Protein AF-A0A496VEX5-F1 (afdb_monomer_lite)

Radius of gyration: 21.55 Å; chains: 1; bounding box: 58×56×54 Å

pLDDT: mean 72.77, std 23.61, range [29.03, 96.75]

Structure (mmCIF, N/CA/C/O backbone):
data_AF-A0A496VEX5-F1
#
_entry.id   AF-A0A496VEX5-F1
#
loop_
_atom_site.group_PDB
_atom_site.id
_atom_site.type_symbol
_atom_site.label_atom_id
_atom_site.label_alt_id
_atom_site.label_comp_id
_atom_site.label_asym_id
_atom_site.label_entity_id
_atom_site.label_seq_id
_atom_site.pdbx_PDB_ins_code
_atom_site.Cartn_x
_atom_site.Cartn_y
_atom_site.Cartn_z
_atom_site.occupancy
_atom_site.B_iso_or_equiv
_atom_site.auth_seq_id
_atom_site.auth_comp_id
_atom_site.auth_asym_id
_atom_site.auth_atom_id
_atom_site.pdbx_PDB_model_num
ATOM 1 N N . MET A 1 1 ? 1.965 6.196 33.345 1.00 52.97 1 MET A N 1
ATOM 2 C CA . MET A 1 1 ? 0.748 6.314 32.508 1.00 52.97 1 MET A CA 1
ATOM 3 C C . MET A 1 1 ? 1.032 6.954 31.137 1.00 52.97 1 MET A C 1
ATOM 5 O O . MET A 1 1 ? 0.286 6.696 30.207 1.00 52.97 1 MET A O 1
ATOM 9 N N . GLU A 1 2 ? 2.140 7.688 30.947 1.00 57.03 2 GLU A N 1
ATOM 10 C CA . GLU A 1 2 ? 2.484 8.341 29.661 1.00 57.03 2 GLU A CA 1
ATOM 11 C C . GLU A 1 2 ? 2.866 7.388 28.511 1.00 57.03 2 GLU A C 1
ATOM 13 O O . GLU A 1 2 ? 2.556 7.661 27.356 1.00 57.03 2 GLU A O 1
ATOM 18 N N . MET A 1 3 ? 3.485 6.238 28.792 1.00 58.00 3 MET A N 1
ATOM 19 C CA . MET A 1 3 ? 4.014 5.351 27.740 1.00 58.00 3 MET A CA 1
ATOM 20 C C . MET A 1 3 ? 2.928 4.632 26.913 1.00 58.00 3 MET A C 1
ATOM 22 O O . MET A 1 3 ? 3.125 4.370 25.724 1.00 58.00 3 MET A O 1
ATOM 26 N N . GLN A 1 4 ? 1.766 4.343 27.512 1.00 63.16 4 GLN A N 1
ATOM 27 C CA . GLN A 1 4 ? 0.631 3.741 26.796 1.00 63.16 4 GLN A CA 1
ATOM 28 C C . GLN A 1 4 ? -0.031 4.749 25.846 1.00 63.16 4 GLN A C 1
ATOM 30 O O . GLN A 1 4 ? -0.294 4.410 24.695 1.00 63.16 4 GLN A O 1
ATOM 35 N N . ASN A 1 5 ? -0.179 6.004 26.280 1.00 67.38 5 ASN A N 1
ATOM 36 C CA . ASN A 1 5 ? -0.739 7.086 25.466 1.00 67.38 5 ASN A CA 1
ATOM 37 C C . ASN A 1 5 ? 0.135 7.377 24.231 1.00 67.38 5 ASN A C 1
ATOM 39 O O . ASN A 1 5 ? -0.358 7.421 23.108 1.00 67.38 5 ASN A O 1
ATOM 43 N N . VAL A 1 6 ? 1.461 7.440 24.402 1.00 68.94 6 VAL A N 1
ATOM 44 C CA . VAL A 1 6 ? 2.397 7.629 23.276 1.00 68.94 6 VAL A CA 1
ATOM 45 C C . VAL A 1 6 ? 2.318 6.476 22.264 1.00 68.94 6 VAL A C 1
ATOM 47 O O . VAL A 1 6 ? 2.458 6.691 21.061 1.00 68.94 6 VAL A O 1
ATOM 50 N N . THR A 1 7 ? 2.091 5.246 22.728 1.00 86.38 7 THR A N 1
ATOM 51 C CA . THR A 1 7 ? 1.962 4.074 21.844 1.00 86.38 7 THR A CA 1
ATOM 52 C C . THR A 1 7 ? 0.652 4.112 21.054 1.00 86.38 7 THR A C 1
ATOM 54 O O . THR A 1 7 ? 0.643 3.823 19.859 1.00 86.38 7 THR A O 1
ATOM 57 N N . GLU A 1 8 ? -0.442 4.532 21.685 1.00 86.69 8 GLU A N 1
ATOM 58 C CA . GLU A 1 8 ? -1.737 4.707 21.027 1.00 86.69 8 GLU A CA 1
ATOM 59 C C . GLU A 1 8 ? -1.713 5.839 19.993 1.00 86.69 8 GLU A C 1
ATOM 61 O O . GLU A 1 8 ? -2.100 5.629 18.844 1.00 86.69 8 GLU A O 1
ATOM 66 N N . GLN A 1 9 ? -1.149 6.998 20.344 1.00 87.44 9 GLN A N 1
ATOM 67 C CA . GLN A 1 9 ? -0.973 8.125 19.423 1.00 87.44 9 GLN A CA 1
ATOM 68 C C . GLN A 1 9 ? -0.157 7.740 18.184 1.00 87.44 9 GLN A C 1
ATOM 70 O O . GLN A 1 9 ? -0.517 8.105 17.067 1.00 87.44 9 GLN A O 1
ATOM 75 N N . LYS A 1 10 ? 0.913 6.950 18.352 1.00 89.94 10 LYS A N 1
ATOM 76 C CA . LYS A 1 10 ? 1.702 6.429 17.224 1.00 89.94 10 LYS A CA 1
ATOM 77 C C . LYS A 1 10 ? 0.881 5.521 16.310 1.00 89.94 10 LYS A C 1
ATOM 79 O O . LYS A 1 10 ? 1.028 5.600 15.094 1.00 89.94 10 LYS A O 1
ATOM 84 N N . ARG A 1 11 ? 0.012 4.676 16.872 1.00 90.44 11 ARG A N 1
ATOM 85 C CA . ARG A 1 11 ? -0.875 3.802 16.087 1.00 90.44 11 ARG A CA 1
ATOM 86 C C . ARG A 1 11 ? -1.938 4.592 15.330 1.00 90.44 11 ARG A C 1
ATOM 88 O O . ARG A 1 11 ? -2.236 4.254 14.186 1.00 90.44 11 ARG A O 1
ATOM 95 N N . ILE A 1 12 ? -2.474 5.651 15.935 1.00 91.94 12 ILE A N 1
ATOM 96 C CA . ILE A 1 12 ? -3.401 6.571 15.264 1.00 91.94 12 ILE A CA 1
ATOM 97 C C . ILE A 1 12 ? -2.684 7.284 14.112 1.00 91.94 12 ILE A C 1
ATOM 99 O O . ILE A 1 12 ? -3.163 7.237 12.985 1.00 91.94 12 ILE A O 1
ATOM 103 N N . ALA A 1 13 ? -1.489 7.832 14.350 1.00 91.94 13 ALA A N 1
ATOM 104 C CA . ALA A 1 13 ? -0.701 8.492 13.309 1.00 91.94 13 ALA A CA 1
ATOM 105 C C . ALA A 1 13 ? -0.360 7.547 12.144 1.00 91.94 13 ALA A C 1
ATOM 107 O O . ALA A 1 13 ? -0.506 7.916 10.982 1.00 91.94 13 ALA A O 1
ATOM 108 N N . LEU A 1 14 ? 0.041 6.305 12.440 1.00 92.31 14 LEU A N 1
ATOM 109 C CA . LEU A 1 14 ? 0.272 5.278 11.421 1.00 92.31 14 LEU A CA 1
ATOM 110 C C . LEU A 1 14 ? -0.995 4.995 10.605 1.00 92.31 14 LEU A C 1
ATOM 112 O O . LEU A 1 14 ? -0.930 4.856 9.386 1.00 92.31 14 LEU A O 1
ATOM 116 N N . THR A 1 15 ? -2.143 4.923 11.277 1.00 93.44 15 THR A N 1
ATOM 117 C CA . THR A 1 15 ? -3.437 4.697 10.627 1.00 93.44 15 THR A CA 1
ATOM 118 C C . THR A 1 15 ? -3.765 5.824 9.658 1.00 93.44 15 THR A C 1
ATOM 120 O O . THR A 1 15 ? -4.093 5.542 8.509 1.00 93.44 15 THR A O 1
ATOM 123 N N . HIS A 1 16 ? -3.611 7.082 10.079 1.00 93.44 16 HIS A N 1
ATOM 124 C CA . HIS A 1 16 ? -3.820 8.242 9.210 1.00 93.44 16 HIS A CA 1
ATOM 125 C C . HIS A 1 16 ? -2.921 8.192 7.977 1.00 93.44 16 HIS A C 1
ATOM 127 O O . HIS A 1 16 ? -3.430 8.266 6.867 1.00 93.44 16 HIS A O 1
ATOM 133 N N . VAL A 1 17 ? -1.621 7.932 8.152 1.00 94.50 17 VAL A N 1
ATOM 134 C CA . VAL A 1 17 ? -0.675 7.820 7.028 1.00 94.50 17 VAL A CA 1
ATOM 135 C C . VAL A 1 17 ? -1.111 6.755 6.020 1.00 94.50 17 VAL A C 1
ATOM 137 O O . VAL A 1 17 ? -1.084 6.995 4.816 1.00 94.50 17 VAL A O 1
ATOM 140 N N . ILE A 1 18 ? -1.516 5.574 6.488 1.00 95.06 18 ILE A N 1
ATOM 141 C CA . ILE A 1 18 ? -1.938 4.480 5.605 1.00 95.06 18 ILE A CA 1
ATOM 142 C C . ILE A 1 18 ? -3.215 4.821 4.848 1.00 95.06 18 ILE A C 1
ATOM 144 O O . ILE A 1 18 ? -3.304 4.574 3.646 1.00 95.06 18 ILE A O 1
ATOM 148 N N . ILE A 1 19 ? -4.196 5.384 5.543 1.00 93.44 19 ILE A N 1
ATOM 149 C CA . ILE A 1 19 ? -5.457 5.775 4.929 1.00 93.44 19 ILE A CA 1
ATOM 150 C C . ILE A 1 19 ? -5.226 6.896 3.903 1.00 93.44 19 ILE A C 1
ATOM 152 O O . ILE A 1 19 ? -5.725 6.797 2.786 1.00 93.44 19 ILE A O 1
ATOM 156 N N . ASP A 1 20 ? -4.381 7.880 4.213 1.00 94.06 20 ASP A N 1
ATOM 157 C CA . ASP A 1 20 ? -4.014 8.960 3.292 1.00 94.06 20 ASP A CA 1
ATOM 158 C C . ASP A 1 20 ? -3.298 8.435 2.036 1.00 94.06 20 ASP A C 1
ATOM 160 O O . ASP A 1 20 ? -3.555 8.907 0.925 1.00 94.06 20 ASP A O 1
ATOM 164 N N . ILE A 1 21 ? -2.425 7.429 2.178 1.00 95.31 21 ILE A N 1
ATOM 165 C CA . ILE A 1 21 ? -1.776 6.759 1.039 1.00 95.31 21 ILE A CA 1
ATOM 166 C C . ILE A 1 21 ? -2.830 6.124 0.123 1.00 95.31 21 ILE A C 1
ATOM 168 O O . ILE A 1 21 ? -2.805 6.346 -1.092 1.00 95.31 21 ILE A O 1
ATOM 172 N N . LEU A 1 22 ? -3.769 5.362 0.692 1.00 95.06 22 LEU A N 1
ATOM 173 C CA . LEU A 1 22 ? -4.823 4.683 -0.066 1.00 95.06 22 LEU A CA 1
ATOM 174 C C . LEU A 1 22 ? -5.781 5.678 -0.740 1.00 95.06 22 LEU A C 1
ATOM 176 O O . LEU A 1 22 ? -6.158 5.496 -1.901 1.00 95.06 22 LEU A O 1
ATOM 180 N N . ASP A 1 23 ? -6.130 6.761 -0.054 1.00 93.75 23 ASP A N 1
ATOM 181 C CA . ASP A 1 23 ? -6.964 7.832 -0.597 1.00 93.75 23 ASP A CA 1
ATOM 182 C C . ASP A 1 23 ? -6.269 8.581 -1.733 1.00 93.75 23 ASP A C 1
ATOM 184 O O . ASP A 1 23 ? -6.880 8.904 -2.760 1.00 93.75 23 ASP A O 1
ATOM 188 N N . ASN A 1 24 ? -4.969 8.828 -1.594 1.00 94.69 24 ASN A N 1
ATOM 189 C CA . ASN A 1 24 ? -4.183 9.455 -2.639 1.00 94.69 24 ASN A CA 1
ATOM 190 C C . ASN A 1 24 ? -4.076 8.568 -3.890 1.00 94.69 24 ASN A C 1
ATOM 192 O O . ASN A 1 24 ? -4.191 9.068 -5.009 1.00 94.69 24 ASN A O 1
ATOM 196 N N . TRP A 1 25 ? -3.940 7.252 -3.713 1.00 95.44 25 TRP A N 1
ATOM 197 C CA . TRP A 1 25 ? -3.992 6.278 -4.808 1.00 95.44 25 TRP A CA 1
ATOM 198 C C . TRP A 1 25 ? -5.390 6.105 -5.418 1.00 95.44 25 TRP A C 1
ATOM 200 O O . TRP A 1 25 ? -5.525 5.392 -6.411 1.00 95.44 25 TRP A O 1
ATOM 210 N N . LYS A 1 26 ? -6.408 6.795 -4.879 1.00 94.31 26 LYS A N 1
ATOM 211 C CA . LYS A 1 26 ? -7.813 6.761 -5.317 1.00 94.31 26 LYS A CA 1
ATOM 212 C C . LYS A 1 26 ? -8.468 5.390 -5.141 1.00 94.31 26 LYS A C 1
ATOM 214 O O . LYS A 1 26 ? -9.383 5.029 -5.882 1.00 94.31 26 LYS A O 1
ATOM 219 N N . VAL A 1 27 ? -8.041 4.644 -4.121 1.00 94.56 27 VAL A N 1
ATOM 220 C CA . VAL A 1 27 ? -8.632 3.349 -3.777 1.00 94.56 27 VAL A CA 1
ATOM 221 C C . VAL A 1 27 ? -10.035 3.555 -3.213 1.00 94.56 27 VAL A C 1
ATOM 223 O O . VAL A 1 27 ? -10.240 4.325 -2.274 1.00 94.56 27 VAL A O 1
ATOM 226 N N . LYS A 1 28 ? -11.021 2.835 -3.753 1.00 92.69 28 LYS A N 1
ATOM 227 C CA . LYS A 1 28 ? -12.403 2.887 -3.262 1.00 92.69 28 LYS A CA 1
ATOM 228 C C . LYS A 1 28 ? -12.493 2.313 -1.850 1.00 92.69 28 LYS A C 1
ATOM 230 O O . LYS A 1 28 ? -11.860 1.310 -1.541 1.00 92.69 28 LYS A O 1
ATOM 235 N N . ALA A 1 29 ? -13.399 2.850 -1.037 1.00 89.62 29 ALA A N 1
ATOM 236 C CA . ALA A 1 29 ? -13.677 2.372 0.321 1.00 89.62 29 ALA A CA 1
ATOM 237 C C . ALA A 1 29 ? -13.896 0.844 0.427 1.00 89.62 29 ALA A C 1
ATOM 239 O O . ALA A 1 29 ? -13.496 0.212 1.398 1.00 89.62 29 ALA A O 1
ATOM 240 N N . ALA A 1 30 ? -14.546 0.222 -0.560 1.00 89.75 30 ALA A N 1
ATOM 241 C CA . ALA A 1 30 ? -14.735 -1.231 -0.574 1.00 89.75 30 ALA A CA 1
ATOM 242 C C . ALA A 1 30 ? -13.418 -2.003 -0.719 1.00 89.75 30 ALA A C 1
ATOM 244 O O . ALA A 1 30 ? -13.245 -3.053 -0.107 1.00 89.75 30 ALA A O 1
ATOM 245 N N . ASP A 1 31 ? -12.499 -1.465 -1.509 1.00 92.62 31 ASP A N 1
ATOM 246 C CA . ASP A 1 31 ? -11.235 -2.105 -1.834 1.00 92.62 31 ASP A CA 1
ATOM 247 C C . ASP A 1 31 ? -10.168 -1.805 -0.776 1.00 92.62 31 ASP A C 1
ATOM 249 O O . ASP A 1 31 ? -9.361 -2.677 -0.477 1.00 92.62 31 ASP A O 1
ATOM 253 N N . GLN A 1 32 ? -10.240 -0.656 -0.093 1.00 93.25 32 GLN A N 1
ATOM 254 C CA . GLN A 1 32 ? -9.423 -0.381 1.097 1.00 93.25 32 GLN A CA 1
ATOM 255 C C . GLN A 1 32 ? -9.630 -1.445 2.187 1.00 93.25 32 GLN A C 1
ATOM 257 O O . GLN A 1 32 ? -8.666 -1.933 2.770 1.00 93.25 32 GLN A O 1
ATOM 262 N N . ILE A 1 33 ? -10.884 -1.860 2.420 1.00 91.56 33 ILE A N 1
ATOM 263 C CA . ILE A 1 33 ? -11.228 -2.927 3.378 1.00 91.56 33 ILE A CA 1
ATOM 264 C C . ILE A 1 33 ? -10.569 -4.256 2.986 1.00 91.56 33 ILE A C 1
ATOM 266 O O . ILE A 1 33 ? -10.084 -4.967 3.863 1.00 91.56 33 ILE A O 1
ATOM 270 N N . LYS A 1 34 ? -10.535 -4.581 1.686 1.00 92.38 34 LYS A N 1
ATOM 271 C CA . LYS A 1 34 ? -9.913 -5.811 1.170 1.00 92.38 34 LYS A CA 1
ATOM 272 C C . LYS A 1 34 ? -8.390 -5.767 1.269 1.00 92.38 34 LYS A C 1
ATOM 274 O O . LYS A 1 34 ? -7.789 -6.724 1.741 1.00 92.38 34 LYS A O 1
ATOM 279 N N . ILE A 1 35 ? -7.775 -4.656 0.859 1.00 93.88 35 ILE A N 1
ATOM 280 C CA . ILE A 1 35 ? -6.316 -4.477 0.878 1.00 93.88 35 ILE A CA 1
ATOM 281 C C . ILE A 1 35 ? -5.781 -4.576 2.306 1.00 93.88 35 ILE A C 1
ATOM 283 O O . ILE A 1 35 ? -4.775 -5.248 2.530 1.00 93.88 35 ILE A O 1
ATOM 287 N N . LEU A 1 36 ? -6.460 -3.927 3.258 1.00 91.31 36 LEU A N 1
ATOM 288 C CA . LEU A 1 36 ? -6.098 -3.934 4.677 1.00 91.31 36 LEU A CA 1
ATOM 289 C C . LEU A 1 36 ? -6.522 -5.211 5.409 1.00 91.31 36 LEU A C 1
ATOM 291 O O . LEU A 1 36 ? -6.091 -5.403 6.539 1.00 91.31 36 LEU A O 1
ATOM 295 N N . ASP A 1 37 ? -7.331 -6.068 4.780 1.00 90.81 37 ASP A N 1
ATOM 296 C CA . ASP A 1 37 ? -7.842 -7.319 5.358 1.00 90.81 37 ASP A CA 1
ATOM 297 C C . ASP A 1 37 ? -8.596 -7.099 6.673 1.00 90.81 37 ASP A C 1
ATOM 299 O O . ASP A 1 37 ? -8.416 -7.790 7.676 1.00 90.81 37 ASP A O 1
ATOM 303 N N . LEU A 1 38 ? -9.446 -6.069 6.676 1.00 87.62 38 LEU A N 1
ATOM 304 C CA . LEU A 1 38 ? -10.278 -5.767 7.832 1.00 87.62 38 LEU A CA 1
ATOM 305 C C . LEU A 1 38 ? -11.364 -6.847 8.004 1.00 87.62 38 LEU A C 1
ATOM 307 O O . LEU A 1 38 ? -11.845 -7.407 7.013 1.00 87.62 38 LEU A O 1
ATOM 311 N N . PRO A 1 39 ? -11.822 -7.111 9.244 1.00 80.56 39 PRO A N 1
ATOM 312 C CA . PRO A 1 39 ? -12.763 -8.190 9.531 1.00 80.56 39 PRO A CA 1
ATOM 313 C C . PRO A 1 39 ? -13.997 -8.185 8.620 1.00 80.56 39 PRO A C 1
ATOM 315 O O . PRO A 1 39 ? -14.623 -7.138 8.393 1.00 80.56 39 PRO A O 1
ATOM 318 N N . LYS A 1 40 ? -14.375 -9.378 8.136 1.00 70.25 40 LYS A N 1
ATOM 319 C CA . LYS A 1 40 ? -15.548 -9.607 7.277 1.00 70.25 40 LYS A CA 1
ATOM 320 C C . LYS A 1 40 ? -16.810 -9.150 8.018 1.00 70.25 40 LYS A C 1
ATOM 322 O O . LYS A 1 40 ? -17.236 -9.782 8.977 1.00 70.25 40 LYS A O 1
ATOM 327 N N . GLY A 1 41 ? -17.379 -8.019 7.602 1.00 69.06 41 GLY A N 1
ATOM 328 C CA . GLY A 1 41 ? -18.484 -7.343 8.300 1.00 69.06 41 GLY A CA 1
ATOM 329 C C . GLY A 1 41 ? -18.233 -5.856 8.568 1.00 69.06 41 GLY A C 1
ATOM 330 O O . GLY A 1 41 ? -19.161 -5.122 8.918 1.00 69.06 41 GLY A O 1
ATOM 331 N N . THR A 1 42 ? -17.005 -5.384 8.346 1.00 78.94 42 THR A N 1
ATOM 332 C CA . THR A 1 42 ? -16.668 -3.959 8.385 1.00 78.94 42 THR A CA 1
ATOM 333 C C . THR A 1 42 ? -17.439 -3.216 7.291 1.00 78.94 42 THR A C 1
ATOM 335 O O . THR A 1 42 ? -17.232 -3.427 6.099 1.00 78.94 42 THR A O 1
ATOM 338 N N . LYS A 1 43 ? -18.375 -2.346 7.689 1.00 79.56 43 LYS A N 1
ATOM 339 C CA . LYS A 1 43 ? -19.147 -1.512 6.752 1.00 79.56 43 LYS A CA 1
ATOM 340 C C . LYS A 1 43 ? -18.260 -0.397 6.196 1.00 79.56 43 LYS A C 1
ATOM 342 O O . LYS A 1 43 ? -17.443 0.140 6.934 1.00 79.56 43 LYS A O 1
ATOM 347 N N . HIS A 1 44 ? -18.518 0.076 4.974 1.00 78.69 44 HIS A N 1
ATOM 348 C CA . HIS A 1 44 ? -17.794 1.225 4.394 1.00 78.69 44 HIS A CA 1
ATOM 349 C C . HIS A 1 44 ? -17.780 2.463 5.307 1.00 78.69 44 HIS A C 1
ATOM 351 O O . HIS A 1 44 ? -16.775 3.155 5.398 1.00 78.69 44 HIS A O 1
ATOM 357 N N . ARG A 1 45 ? -18.868 2.714 6.056 1.00 78.38 45 ARG A N 1
ATOM 358 C CA . ARG A 1 45 ? -18.941 3.830 7.020 1.00 78.38 45 ARG A CA 1
ATOM 359 C C . ARG A 1 45 ? -17.953 3.703 8.183 1.00 78.38 45 ARG A C 1
ATOM 361 O O . ARG A 1 45 ? -17.630 4.711 8.797 1.00 78.38 45 ARG A O 1
ATOM 368 N N . ALA A 1 46 ? -17.486 2.493 8.493 1.00 78.94 46 ALA A N 1
ATOM 369 C CA . ALA A 1 46 ? -16.481 2.281 9.526 1.00 78.94 46 ALA A CA 1
ATOM 370 C C . ALA A 1 46 ? -15.118 2.862 9.123 1.00 78.94 46 ALA A C 1
ATOM 372 O O . ALA A 1 46 ? -14.374 3.253 10.015 1.00 78.94 46 ALA A O 1
ATOM 373 N N . LEU A 1 47 ? -14.831 3.018 7.821 1.00 82.44 47 LEU A N 1
ATOM 374 C CA . LEU A 1 47 ? -13.583 3.639 7.368 1.00 82.44 47 LEU A CA 1
ATOM 375 C C . LEU A 1 47 ? -13.434 5.087 7.827 1.00 82.44 47 LEU A C 1
ATOM 377 O O . LEU A 1 47 ? -12.349 5.499 8.224 1.00 82.44 47 LEU A O 1
ATOM 381 N N . ARG A 1 48 ? -14.544 5.829 7.901 1.00 84.69 48 ARG A N 1
ATOM 382 C CA . ARG A 1 48 ? -14.544 7.196 8.434 1.00 84.69 48 ARG A CA 1
ATOM 383 C C . ARG A 1 48 ? -13.987 7.268 9.862 1.00 84.69 48 ARG A C 1
ATOM 385 O O . ARG A 1 48 ? -13.343 8.245 10.216 1.00 84.69 48 ARG A O 1
ATOM 392 N N . ARG A 1 49 ? -14.171 6.221 10.672 1.00 85.94 49 ARG A N 1
ATOM 393 C CA . ARG A 1 49 ? -13.641 6.182 12.044 1.00 85.94 49 ARG A CA 1
ATOM 394 C C . ARG A 1 49 ? -12.114 6.112 12.080 1.00 85.94 49 ARG A C 1
ATOM 396 O O . ARG A 1 49 ? -11.522 6.639 13.021 1.00 85.94 49 ARG A O 1
ATOM 403 N N . TYR A 1 50 ? -11.499 5.475 11.080 1.00 84.00 50 TYR A N 1
ATOM 404 C CA . TYR A 1 50 ? -10.042 5.404 10.941 1.00 84.00 50 TYR A CA 1
ATOM 405 C C . TYR A 1 50 ? -9.445 6.743 10.485 1.00 84.00 50 TYR A C 1
ATOM 407 O O . TYR A 1 50 ? -8.335 7.062 10.890 1.00 84.00 50 TYR A O 1
ATOM 415 N N . HIS A 1 51 ? -10.194 7.570 9.743 1.00 82.38 51 HIS A N 1
ATOM 416 C CA . HIS A 1 51 ? -9.791 8.957 9.462 1.00 82.38 51 HIS A CA 1
ATOM 417 C C . HIS A 1 51 ? -9.831 9.860 10.693 1.00 82.38 51 HIS A C 1
ATOM 419 O O . HIS A 1 51 ? -9.043 10.790 10.798 1.00 82.38 51 HIS A O 1
ATOM 425 N N . GLU A 1 52 ? -10.774 9.629 11.607 1.00 82.19 52 GLU A N 1
ATOM 426 C CA . GLU A 1 52 ? -10.954 10.496 12.769 1.00 82.19 52 GLU A CA 1
ATOM 427 C C . GLU A 1 52 ? -9.878 10.198 13.823 1.00 82.19 52 GLU A C 1
ATOM 429 O O . GLU A 1 52 ? -8.874 10.898 13.869 1.00 82.19 52 GLU A O 1
ATOM 434 N N . ASN A 1 53 ? -10.044 9.161 14.653 1.00 81.88 53 ASN A N 1
ATOM 435 C CA . ASN A 1 53 ? -9.104 8.856 15.749 1.00 81.88 53 ASN A CA 1
ATOM 436 C C . ASN A 1 53 ? -9.065 7.366 16.141 1.00 81.88 53 ASN A C 1
ATOM 438 O O . ASN A 1 53 ? -8.658 7.023 17.248 1.00 81.88 53 ASN A O 1
ATOM 442 N N . THR A 1 54 ? -9.537 6.455 15.284 1.00 85.69 54 THR A N 1
ATOM 443 C CA . THR A 1 54 ? -9.499 5.017 15.598 1.00 85.69 54 THR A CA 1
ATOM 444 C C . THR A 1 54 ? -8.229 4.399 15.017 1.00 85.69 54 THR A C 1
ATOM 446 O O . THR A 1 54 ? -8.041 4.495 13.807 1.00 85.69 54 THR A O 1
ATOM 449 N N . PRO A 1 55 ? -7.374 3.736 15.815 1.00 88.94 55 PRO A N 1
ATOM 450 C CA . PRO A 1 55 ? -6.237 3.009 15.269 1.00 88.94 55 PRO A CA 1
ATOM 45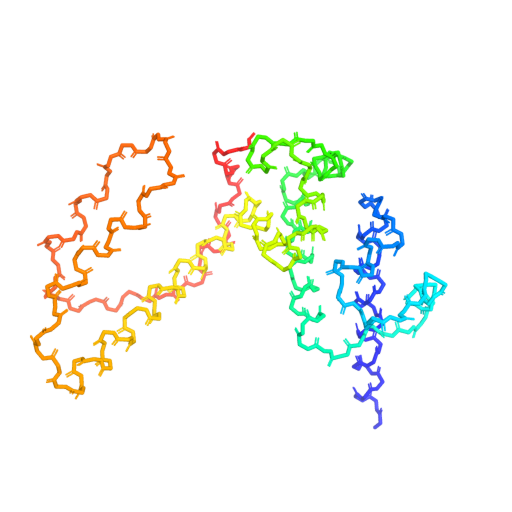1 C C . PRO A 1 55 ? -6.696 1.747 14.523 1.00 88.94 55 PRO A C 1
ATOM 453 O O . PRO A 1 55 ? -7.693 1.118 14.895 1.00 88.94 55 PRO A O 1
ATOM 456 N N . LEU A 1 56 ? -5.946 1.343 13.496 1.00 87.88 56 LEU A N 1
ATOM 457 C CA . LEU A 1 56 ? -6.120 0.044 12.844 1.00 87.88 56 LEU A CA 1
ATOM 458 C C . LEU A 1 56 ? -5.996 -1.101 13.864 1.00 87.88 56 LEU A C 1
ATOM 460 O O . LEU A 1 56 ? -5.235 -0.973 14.832 1.00 87.88 56 LEU A O 1
ATOM 464 N N . PRO A 1 57 ? -6.724 -2.218 13.674 1.00 87.19 57 PRO A N 1
ATOM 465 C CA . PRO A 1 57 ? -6.599 -3.393 14.532 1.00 87.19 57 PRO A CA 1
ATOM 466 C C . PRO A 1 57 ? -5.145 -3.861 14.639 1.00 87.19 57 PRO A C 1
ATOM 468 O O . PRO A 1 57 ? -4.423 -3.868 13.645 1.00 87.19 57 PRO A O 1
ATOM 471 N N . ASP A 1 58 ? -4.729 -4.261 15.840 1.00 83.94 58 ASP A N 1
ATOM 472 C CA . ASP A 1 58 ? -3.395 -4.823 16.086 1.00 83.94 58 ASP A CA 1
ATOM 473 C C . ASP A 1 58 ? -3.374 -6.319 15.729 1.00 83.94 58 ASP A C 1
ATOM 475 O O . ASP A 1 58 ? -3.216 -7.192 16.578 1.00 83.94 58 ASP A O 1
ATOM 479 N N . ASP A 1 59 ? -3.665 -6.612 14.463 1.00 88.56 59 ASP A N 1
ATOM 480 C CA . ASP A 1 59 ? -3.602 -7.955 13.895 1.00 88.56 59 ASP A CA 1
ATOM 481 C C . ASP A 1 59 ? -2.333 -8.069 13.046 1.00 88.56 59 ASP A C 1
ATOM 483 O O . ASP A 1 59 ? -2.053 -7.206 12.212 1.00 88.56 59 ASP A O 1
ATOM 487 N N . SER A 1 60 ? -1.580 -9.154 13.227 1.00 87.94 60 SER A N 1
ATOM 488 C CA . SER A 1 60 ? -0.383 -9.460 12.439 1.00 87.94 60 SER A CA 1
ATOM 489 C C . SER A 1 60 ? -0.606 -9.410 10.921 1.00 87.94 60 SER A C 1
ATOM 491 O O . SER A 1 60 ? 0.276 -8.951 10.197 1.00 87.94 60 SER A O 1
ATOM 493 N N . ASN A 1 61 ? -1.783 -9.814 10.433 1.00 90.00 61 ASN A N 1
ATOM 494 C CA . ASN A 1 61 ? -2.121 -9.770 9.012 1.00 90.00 61 ASN A CA 1
ATOM 495 C C . ASN A 1 61 ? -2.280 -8.326 8.526 1.00 90.00 61 ASN A C 1
ATOM 497 O O . ASN A 1 61 ? -1.705 -7.947 7.503 1.00 90.00 61 ASN A O 1
ATOM 501 N N . VAL A 1 62 ? -3.012 -7.505 9.286 1.00 91.31 62 VAL A N 1
ATOM 502 C CA . VAL A 1 62 ? -3.214 -6.078 8.986 1.00 91.31 62 VAL A CA 1
ATOM 503 C C . VAL A 1 62 ? -1.872 -5.350 9.033 1.00 91.31 62 VAL A C 1
ATOM 505 O O . VAL A 1 62 ? -1.526 -4.623 8.103 1.00 91.31 62 VAL A O 1
ATOM 508 N N . MET A 1 63 ? -1.075 -5.5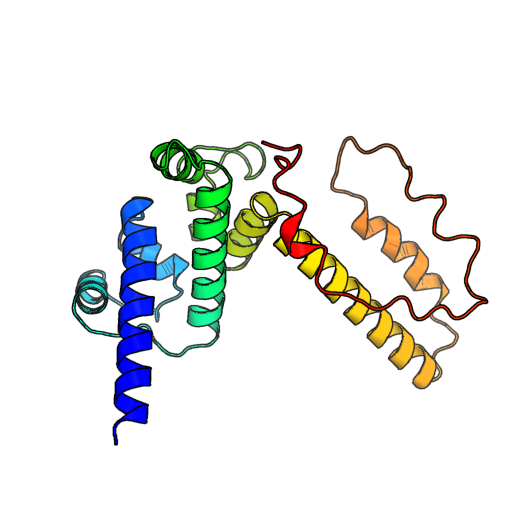92 10.074 1.00 91.69 63 MET A N 1
ATOM 509 C CA . MET A 1 63 ? 0.226 -4.951 10.254 1.00 91.69 63 MET A CA 1
ATOM 510 C C . MET A 1 63 ? 1.235 -5.359 9.175 1.00 91.69 63 MET A C 1
ATOM 512 O O . MET A 1 63 ? 1.931 -4.496 8.645 1.00 91.69 63 MET A O 1
ATOM 516 N N . GLY A 1 64 ? 1.261 -6.630 8.761 1.00 91.50 64 GLY A N 1
ATOM 517 C CA . GLY A 1 64 ? 2.087 -7.072 7.634 1.00 91.50 64 GLY A CA 1
ATOM 518 C C . GLY A 1 64 ? 1.733 -6.339 6.335 1.00 91.50 64 GLY A C 1
ATOM 519 O O . GLY A 1 64 ? 2.612 -5.852 5.625 1.00 91.50 64 GLY A O 1
ATOM 520 N N . ARG A 1 65 ? 0.437 -6.164 6.049 1.00 95.06 65 ARG A N 1
ATOM 521 C CA . ARG A 1 65 ? -0.036 -5.405 4.876 1.00 95.06 65 ARG A CA 1
ATOM 522 C C . ARG A 1 65 ? 0.332 -3.925 4.967 1.00 95.06 65 ARG A C 1
ATOM 524 O O . ARG A 1 65 ? 0.785 -3.351 3.979 1.00 95.06 65 ARG A O 1
ATOM 531 N N . VAL A 1 66 ? 0.211 -3.327 6.151 1.00 94.62 66 VAL A N 1
ATOM 532 C CA . VAL A 1 66 ? 0.642 -1.948 6.439 1.00 94.62 66 VAL A CA 1
ATOM 533 C C . VAL A 1 66 ? 2.130 -1.750 6.133 1.00 94.62 66 VAL A C 1
ATOM 535 O O . VAL A 1 66 ? 2.492 -0.772 5.478 1.00 94.62 66 VAL A O 1
ATOM 538 N N . GLU A 1 67 ? 2.998 -2.691 6.514 1.00 94.00 67 GLU A N 1
ATOM 539 C CA . GLU A 1 67 ? 4.428 -2.624 6.184 1.00 94.00 67 GLU A CA 1
ATOM 540 C C . GLU A 1 67 ? 4.689 -2.649 4.672 1.00 94.00 67 GLU A C 1
ATOM 542 O O . GLU A 1 67 ? 5.584 -1.955 4.177 1.00 94.00 67 GLU A O 1
ATOM 547 N N . HIS A 1 68 ? 3.918 -3.443 3.924 1.00 95.75 68 HIS A N 1
ATOM 548 C CA . HIS A 1 68 ? 4.011 -3.481 2.466 1.00 95.75 68 HIS A CA 1
ATOM 549 C C . HIS A 1 68 ? 3.535 -2.185 1.818 1.00 95.75 68 HIS A C 1
ATOM 551 O O . HIS A 1 68 ? 4.234 -1.667 0.950 1.00 95.75 68 HIS A O 1
ATOM 557 N N . LEU A 1 69 ? 2.411 -1.630 2.272 1.00 96.56 69 LEU A N 1
ATOM 558 C CA . LEU A 1 69 ? 1.876 -0.360 1.778 1.00 96.56 69 LEU A CA 1
ATOM 559 C C . LEU A 1 69 ? 2.859 0.797 1.987 1.00 96.56 69 LEU A C 1
ATOM 561 O O . LEU A 1 69 ? 3.111 1.555 1.051 1.00 96.56 69 LEU A O 1
ATOM 565 N N . LEU A 1 70 ? 3.477 0.893 3.169 1.00 95.62 70 LEU A N 1
ATOM 566 C CA . LEU A 1 70 ? 4.527 1.885 3.428 1.00 95.62 70 LEU A CA 1
ATOM 567 C C . LEU A 1 70 ? 5.737 1.688 2.512 1.00 95.62 70 LEU A C 1
ATOM 569 O O . LEU A 1 70 ? 6.262 2.659 1.973 1.00 95.62 70 LEU A O 1
ATOM 573 N N . GLY A 1 71 ? 6.166 0.438 2.314 1.00 94.62 71 GLY A N 1
ATOM 574 C CA . GLY A 1 71 ? 7.276 0.122 1.418 1.00 94.62 71 GLY A CA 1
ATOM 575 C C . GLY A 1 71 ? 6.994 0.520 -0.032 1.00 94.62 71 GLY A C 1
ATOM 576 O O . GLY A 1 71 ? 7.851 1.110 -0.680 1.00 94.62 71 GLY A O 1
ATOM 577 N N . ILE A 1 72 ? 5.782 0.257 -0.525 1.00 96.00 72 ILE A N 1
ATOM 578 C CA . ILE A 1 72 ? 5.350 0.659 -1.870 1.00 96.00 72 ILE A CA 1
ATOM 579 C C . ILE A 1 72 ? 5.302 2.186 -1.984 1.00 96.00 72 ILE A C 1
ATOM 581 O O . ILE A 1 72 ? 5.815 2.740 -2.955 1.00 96.00 72 ILE A O 1
ATOM 585 N N . ALA A 1 73 ? 4.734 2.884 -0.997 1.00 95.31 73 ALA A N 1
ATOM 586 C CA . ALA A 1 73 ? 4.680 4.344 -0.996 1.00 95.31 73 ALA A CA 1
ATOM 587 C C . ALA A 1 73 ? 6.084 4.975 -1.018 1.00 95.31 73 ALA A C 1
ATOM 589 O O . ALA A 1 73 ? 6.325 5.921 -1.773 1.00 95.31 73 ALA A O 1
ATOM 590 N N . ASP A 1 74 ? 7.030 4.425 -0.253 1.00 94.50 74 ASP A N 1
ATOM 591 C CA . ASP A 1 74 ? 8.416 4.897 -0.253 1.00 94.50 74 ASP A CA 1
ATOM 592 C C . ASP A 1 74 ? 9.138 4.592 -1.578 1.00 94.50 74 ASP A C 1
ATOM 594 O O . ASP A 1 74 ? 9.831 5.451 -2.135 1.00 94.50 74 ASP A O 1
ATOM 598 N N . ALA A 1 75 ? 8.911 3.408 -2.150 1.00 94.00 75 ALA A N 1
ATOM 599 C CA . ALA A 1 75 ? 9.452 3.037 -3.454 1.00 94.00 75 ALA A CA 1
ATOM 600 C C . ALA A 1 75 ? 8.908 3.936 -4.583 1.00 94.00 75 ALA A C 1
ATOM 602 O O . ALA A 1 75 ? 9.665 4.397 -5.439 1.00 94.00 75 ALA A O 1
ATOM 603 N N . LEU A 1 76 ? 7.619 4.287 -4.560 1.00 93.62 76 LEU A N 1
ATOM 604 C CA . LEU A 1 76 ? 7.034 5.234 -5.518 1.00 93.62 76 LEU A CA 1
ATOM 605 C C . LEU A 1 76 ? 7.610 6.644 -5.353 1.00 93.62 76 LEU A C 1
ATOM 607 O O . LEU A 1 76 ? 7.927 7.301 -6.347 1.00 93.62 76 LEU A O 1
ATOM 611 N N . ARG A 1 77 ? 7.803 7.099 -4.109 1.00 91.81 77 ARG A N 1
ATOM 612 C CA . ARG A 1 77 ? 8.412 8.402 -3.801 1.00 91.81 77 ARG A CA 1
ATOM 613 C C . ARG A 1 77 ? 9.850 8.503 -4.317 1.00 91.81 77 ARG A C 1
ATOM 615 O O . ARG A 1 77 ? 10.261 9.566 -4.777 1.00 91.81 77 ARG A O 1
ATOM 622 N N . THR A 1 78 ? 10.617 7.417 -4.243 1.00 90.31 78 THR A N 1
ATOM 623 C CA . THR A 1 78 ? 11.998 7.368 -4.753 1.00 90.31 78 THR A CA 1
ATOM 624 C C . THR A 1 78 ? 12.062 7.193 -6.270 1.00 90.31 78 THR A C 1
ATOM 626 O O . THR A 1 78 ? 12.957 7.751 -6.904 1.00 90.31 78 THR A O 1
ATOM 629 N N . THR A 1 79 ? 11.086 6.502 -6.863 1.00 89.19 79 THR A N 1
ATOM 630 C CA . THR A 1 79 ? 10.975 6.318 -8.317 1.00 89.19 79 THR A CA 1
ATOM 631 C C . THR A 1 79 ? 10.569 7.608 -9.033 1.00 89.19 79 THR A C 1
ATOM 633 O O . THR A 1 79 ? 11.153 7.965 -10.060 1.00 89.19 79 THR A O 1
ATOM 636 N N . TYR A 1 80 ? 9.612 8.356 -8.473 1.00 91.25 80 TYR A N 1
ATOM 637 C CA . TYR A 1 80 ? 9.062 9.576 -9.071 1.00 91.25 80 TYR A CA 1
ATOM 638 C C . TYR A 1 80 ? 9.282 10.825 -8.191 1.00 91.25 80 TYR A C 1
ATOM 640 O O . TYR A 1 80 ? 8.323 11.492 -7.801 1.00 91.25 80 TYR A O 1
ATOM 648 N N . PRO A 1 81 ? 10.539 11.226 -7.912 1.00 90.06 81 PRO A N 1
ATOM 649 C CA . PRO A 1 81 ? 10.838 12.268 -6.924 1.00 90.06 81 PRO A CA 1
ATOM 650 C C . PRO A 1 81 ? 10.383 13.673 -7.340 1.00 90.06 81 PRO A C 1
ATOM 652 O O . PRO A 1 81 ? 10.191 14.538 -6.494 1.00 90.06 81 PRO A O 1
ATOM 655 N N . ARG A 1 82 ? 10.241 13.922 -8.649 1.00 90.50 82 ARG A N 1
ATOM 656 C CA . ARG A 1 82 ? 9.846 15.231 -9.201 1.00 90.50 82 ARG A CA 1
ATOM 657 C C . ARG A 1 82 ? 8.352 15.347 -9.481 1.00 90.50 82 ARG A C 1
ATOM 659 O O . ARG A 1 82 ? 7.860 16.458 -9.624 1.00 90.50 82 ARG A O 1
ATOM 666 N N . ASN A 1 83 ? 7.655 14.221 -9.616 1.00 91.38 83 ASN A N 1
ATOM 667 C CA . ASN A 1 83 ? 6.241 14.209 -9.959 1.00 91.38 83 ASN A CA 1
ATOM 668 C C . ASN A 1 83 ? 5.539 13.070 -9.220 1.00 91.38 83 ASN A C 1
ATOM 670 O O . ASN A 1 83 ? 5.518 11.933 -9.682 1.00 91.38 83 ASN A O 1
ATOM 674 N N . TYR A 1 84 ? 4.939 13.403 -8.084 1.00 87.44 84 TYR A N 1
ATOM 675 C CA . TYR A 1 84 ? 4.224 12.439 -7.258 1.00 87.44 84 TYR A CA 1
ATOM 676 C C . TYR A 1 84 ? 2.957 11.888 -7.933 1.00 87.44 84 TYR A C 1
ATOM 678 O O . TYR A 1 84 ? 2.609 10.723 -7.736 1.00 87.44 84 TYR A O 1
ATOM 686 N N . GLU A 1 85 ? 2.308 12.677 -8.796 1.00 91.62 85 GLU A N 1
ATOM 687 C CA . GLU A 1 85 ? 1.128 12.234 -9.546 1.00 91.62 85 GLU A CA 1
ATOM 688 C C . GLU A 1 85 ? 1.461 11.080 -10.496 1.00 91.62 85 GLU A C 1
ATOM 690 O O . GLU A 1 85 ? 0.614 10.222 -10.731 1.00 91.62 85 GLU A O 1
ATOM 695 N N . MET A 1 86 ? 2.709 10.981 -10.975 1.00 93.38 86 MET A N 1
ATOM 696 C CA . MET A 1 86 ? 3.141 9.833 -11.779 1.00 93.38 86 MET A CA 1
ATOM 697 C C . MET A 1 86 ? 3.126 8.522 -10.998 1.00 93.38 86 MET A C 1
ATOM 699 O O . MET A 1 86 ? 2.847 7.486 -11.593 1.00 93.38 86 MET A O 1
ATOM 703 N N . GLY A 1 87 ? 3.365 8.548 -9.684 1.00 92.88 87 GLY A N 1
ATOM 704 C CA . GLY A 1 87 ? 3.222 7.355 -8.847 1.00 92.88 87 GLY A CA 1
ATOM 705 C C . GLY A 1 87 ? 1.765 6.893 -8.766 1.00 92.88 87 GLY A C 1
ATOM 706 O O . GLY A 1 87 ? 1.476 5.707 -8.917 1.00 92.88 87 GLY A O 1
ATOM 707 N N . VAL A 1 88 ? 0.836 7.844 -8.616 1.00 93.81 88 VAL A N 1
ATOM 708 C CA . VAL A 1 88 ? -0.614 7.579 -8.643 1.00 93.81 88 VAL A CA 1
ATOM 709 C C . VAL A 1 88 ? -1.065 7.103 -10.023 1.00 93.81 88 VAL A C 1
ATOM 711 O O . VAL A 1 88 ? -1.894 6.203 -10.134 1.00 93.81 88 VAL A O 1
ATOM 714 N N . TYR A 1 89 ? -0.515 7.674 -11.090 1.00 95.06 89 TYR A N 1
ATOM 715 C CA . TYR A 1 89 ? -0.780 7.216 -12.445 1.00 95.06 89 TYR A CA 1
ATOM 716 C C . TYR A 1 89 ? -0.284 5.782 -12.639 1.00 95.06 89 TYR A C 1
ATOM 718 O O . TYR A 1 89 ? -1.041 4.937 -13.102 1.00 95.06 89 TYR A O 1
ATOM 726 N N . TRP A 1 90 ? 0.950 5.480 -12.236 1.00 95.12 90 TRP A N 1
ATOM 727 C CA . TRP A 1 90 ? 1.545 4.155 -12.388 1.00 95.12 90 TRP A CA 1
ATOM 728 C C . TRP A 1 90 ? 0.728 3.071 -11.676 1.00 95.12 90 TRP A C 1
ATOM 730 O O . TRP A 1 90 ? 0.415 2.050 -12.284 1.00 95.12 90 TRP A O 1
ATOM 740 N N . ILE A 1 91 ? 0.296 3.315 -10.432 1.00 95.69 91 ILE A N 1
ATOM 741 C CA . ILE A 1 91 ? -0.443 2.309 -9.652 1.00 95.69 91 ILE A CA 1
ATOM 742 C C . ILE A 1 91 ? -1.822 1.980 -10.243 1.00 95.69 91 ILE A C 1
ATOM 744 O O . ILE A 1 91 ? -2.316 0.868 -10.077 1.00 95.69 91 ILE A O 1
ATOM 748 N N . ASN A 1 92 ? -2.425 2.932 -10.958 1.00 95.88 92 ASN A N 1
ATOM 749 C CA . ASN A 1 92 ? -3.749 2.799 -11.567 1.00 95.88 92 ASN A CA 1
ATOM 750 C C . ASN A 1 92 ? -3.703 2.360 -13.039 1.00 95.88 92 ASN A C 1
ATOM 752 O O . ASN A 1 92 ? -4.756 2.168 -13.649 1.00 95.88 92 ASN A O 1
ATOM 756 N N . ARG A 1 93 ? -2.520 2.238 -13.655 1.00 95.25 93 ARG A N 1
ATOM 757 C CA . ARG A 1 93 ? -2.411 1.928 -15.087 1.00 95.25 93 ARG A CA 1
ATOM 758 C C . ARG A 1 93 ? -2.119 0.450 -15.330 1.00 95.25 93 ARG A C 1
ATOM 760 O O . ARG A 1 93 ? -1.264 -0.114 -14.652 1.00 95.25 93 ARG A O 1
ATOM 767 N N . PRO A 1 94 ? -2.785 -0.167 -16.323 1.00 94.38 94 PRO A N 1
ATOM 768 C CA . PRO A 1 94 ? -2.485 -1.526 -16.752 1.00 94.38 94 PRO A CA 1
ATOM 769 C C . PRO A 1 94 ? -1.008 -1.720 -17.093 1.00 94.38 94 PRO A C 1
ATOM 771 O O . PRO A 1 94 ? -0.434 -0.924 -17.842 1.00 94.38 94 PRO A O 1
ATOM 774 N N . HIS A 1 95 ? -0.411 -2.802 -16.595 1.00 88.25 95 HIS A N 1
ATOM 775 C CA . HIS A 1 95 ? 0.979 -3.148 -16.874 1.00 88.25 95 HIS A CA 1
ATOM 776 C C . HIS A 1 95 ? 1.101 -4.603 -17.332 1.00 88.25 95 HIS A C 1
ATOM 778 O O . HIS A 1 95 ? 0.450 -5.498 -16.796 1.00 88.25 95 HIS A O 1
ATOM 784 N N . ARG A 1 96 ? 1.987 -4.873 -18.298 1.00 87.75 96 ARG A N 1
ATOM 785 C CA . ARG A 1 96 ? 2.179 -6.232 -18.845 1.00 87.75 96 ARG A CA 1
ATOM 786 C C . ARG A 1 96 ? 2.655 -7.237 -17.796 1.00 87.75 96 ARG A C 1
ATOM 788 O O . ARG A 1 96 ? 2.303 -8.405 -17.874 1.00 87.75 96 ARG A O 1
ATOM 795 N N . HIS A 1 97 ? 3.434 -6.772 -16.821 1.00 85.25 97 HIS A N 1
ATOM 796 C CA . HIS A 1 97 ? 3.940 -7.608 -15.731 1.00 85.25 97 HIS A CA 1
ATOM 797 C C . HIS A 1 97 ? 2.826 -8.135 -14.814 1.00 85.25 97 HIS A C 1
ATOM 799 O O . HIS A 1 97 ? 2.974 -9.201 -14.234 1.00 85.25 97 HIS A O 1
ATOM 805 N N . PHE A 1 98 ? 1.704 -7.415 -14.726 1.00 89.44 98 PHE A N 1
ATOM 806 C CA . PHE A 1 98 ? 0.536 -7.795 -13.930 1.00 89.44 98 PHE A CA 1
ATOM 807 C C . PHE A 1 98 ? -0.597 -8.321 -14.824 1.00 89.44 98 PHE A C 1
ATOM 809 O O . PHE A 1 98 ? -1.764 -8.058 -14.568 1.00 89.44 98 PHE A O 1
ATOM 816 N N . GLU A 1 99 ? -0.266 -9.026 -15.912 1.00 88.75 99 GLU A N 1
ATOM 817 C CA . GLU A 1 99 ? -1.250 -9.639 -16.825 1.00 88.75 99 GLU A CA 1
ATOM 818 C C . GLU A 1 99 ? -2.222 -8.626 -17.463 1.00 88.75 99 GLU A C 1
ATOM 820 O O . GLU A 1 99 ? -3.391 -8.914 -17.700 1.00 88.75 99 GLU A O 1
ATOM 825 N N . ASN A 1 100 ? -1.735 -7.415 -17.759 1.00 91.50 100 ASN A N 1
ATOM 826 C CA . ASN A 1 100 ? -2.542 -6.273 -18.213 1.00 91.50 100 ASN A CA 1
ATOM 827 C C . ASN A 1 100 ? -3.581 -5.777 -17.190 1.00 91.50 100 ASN A C 1
ATOM 829 O O . ASN A 1 100 ? -4.453 -4.989 -17.554 1.00 91.50 100 ASN A O 1
ATOM 833 N N . ARG A 1 101 ? -3.466 -6.170 -15.920 1.00 93.31 101 ARG A N 1
ATOM 834 C CA . ARG A 1 101 ? -4.128 -5.505 -14.793 1.00 93.31 101 ARG A CA 1
ATOM 835 C C . ARG A 1 101 ? -3.279 -4.332 -14.310 1.00 93.31 101 ARG A C 1
ATOM 837 O O . ARG A 1 101 ? -2.079 -4.234 -14.599 1.00 93.31 101 ARG A O 1
ATOM 844 N N . SER A 1 102 ? -3.902 -3.406 -13.599 1.00 96.06 102 SER A N 1
ATOM 845 C CA . SER A 1 102 ? -3.175 -2.383 -12.851 1.00 96.06 102 SER A CA 1
ATOM 846 C C . SER A 1 102 ? -2.514 -2.988 -11.603 1.00 96.06 102 SER A C 1
ATOM 848 O O . SER A 1 102 ? -3.041 -3.947 -11.032 1.00 96.06 102 SER A O 1
ATOM 850 N N . PRO A 1 103 ? -1.385 -2.428 -11.128 1.00 96.00 103 PRO A N 1
ATOM 851 C CA . PRO A 1 103 ? -0.808 -2.813 -9.840 1.00 96.00 103 PRO A CA 1
ATOM 852 C C . PRO A 1 103 ? -1.833 -2.750 -8.699 1.00 96.00 103 PRO A C 1
ATOM 854 O O . PRO A 1 103 ? -1.829 -3.602 -7.815 1.00 96.00 103 PRO A O 1
ATOM 857 N N . LEU A 1 104 ? -2.744 -1.770 -8.734 1.00 96.75 104 LEU A N 1
ATOM 858 C CA . LEU A 1 104 ? -3.827 -1.653 -7.764 1.00 96.75 104 LEU A CA 1
ATOM 859 C C . LEU A 1 104 ? -4.793 -2.843 -7.803 1.00 96.75 104 LEU A C 1
ATOM 861 O O . LEU A 1 104 ? -5.101 -3.399 -6.752 1.00 96.75 104 LEU A O 1
ATOM 865 N N . GLU A 1 105 ? -5.246 -3.259 -8.984 1.00 96.00 105 GLU A N 1
ATOM 866 C CA . GLU A 1 105 ? -6.113 -4.437 -9.131 1.00 96.00 105 GLU A CA 1
ATOM 867 C C . GLU A 1 105 ? -5.423 -5.708 -8.630 1.00 96.00 105 GLU A C 1
ATOM 869 O O . GLU A 1 105 ? -6.031 -6.457 -7.868 1.00 96.00 105 GLU A O 1
ATOM 874 N N . ALA A 1 106 ? -4.137 -5.899 -8.944 1.00 95.38 106 ALA A N 1
ATOM 875 C CA . ALA A 1 106 ? -3.365 -7.031 -8.433 1.00 95.38 106 ALA A CA 1
ATOM 876 C C . ALA A 1 106 ? -3.318 -7.055 -6.891 1.00 95.38 106 ALA A C 1
ATOM 878 O O . ALA A 1 106 ? -3.515 -8.100 -6.279 1.00 95.38 106 ALA A O 1
ATOM 879 N N . MET A 1 107 ? -3.137 -5.902 -6.232 1.00 95.75 107 MET A N 1
ATOM 880 C CA . MET A 1 107 ? -3.183 -5.819 -4.761 1.00 95.75 107 MET A CA 1
ATOM 881 C C . MET A 1 107 ? -4.569 -6.137 -4.177 1.00 95.75 107 MET A C 1
ATOM 883 O O . MET A 1 107 ? -4.664 -6.647 -3.061 1.00 95.75 107 MET A O 1
ATOM 887 N N . ILE A 1 108 ? -5.646 -5.810 -4.896 1.00 95.00 108 ILE A N 1
ATOM 888 C CA . ILE A 1 108 ? -7.026 -6.036 -4.442 1.00 95.00 108 ILE A CA 1
ATOM 889 C C . ILE A 1 108 ? -7.424 -7.506 -4.601 1.00 95.00 108 ILE A C 1
ATOM 891 O O . ILE A 1 108 ? -8.071 -8.058 -3.711 1.00 95.00 108 ILE A O 1
ATOM 895 N N . GLU A 1 109 ? -7.076 -8.114 -5.734 1.00 93.56 109 GLU A N 1
ATOM 896 C CA . GLU A 1 109 ? -7.473 -9.477 -6.098 1.00 93.56 109 GLU A CA 1
ATOM 897 C C . GLU A 1 109 ? -6.587 -10.526 -5.425 1.00 93.56 109 GLU A C 1
ATOM 899 O O . GLU A 1 109 ? -7.100 -11.459 -4.806 1.00 93.56 109 GLU A O 1
ATOM 904 N N . ASP A 1 110 ? -5.268 -10.328 -5.473 1.00 91.50 110 ASP A N 1
ATOM 905 C CA . ASP A 1 110 ? -4.284 -11.301 -4.989 1.00 91.50 110 ASP A CA 1
ATOM 906 C C . ASP A 1 110 ? -3.936 -11.052 -3.501 1.00 91.50 110 ASP A C 1
ATOM 908 O O . ASP A 1 110 ? -3.242 -11.835 -2.850 1.00 91.50 110 ASP A O 1
ATOM 912 N N . GLY A 1 111 ? -4.422 -9.946 -2.924 1.00 92.75 111 GLY A N 1
ATOM 913 C CA . GLY A 1 111 ? -4.283 -9.618 -1.509 1.00 92.75 111 GLY A CA 1
ATOM 914 C C . GLY A 1 111 ? -2.828 -9.412 -1.081 1.00 92.75 111 GLY A C 1
ATOM 915 O O . GLY A 1 111 ? -2.147 -8.501 -1.554 1.00 92.75 111 GLY A O 1
ATOM 916 N N . LEU A 1 112 ? -2.357 -10.222 -0.124 1.00 93.06 112 LEU A N 1
ATOM 917 C CA . LEU A 1 112 ? -0.992 -10.092 0.401 1.00 93.06 112 LEU A CA 1
ATOM 918 C C . LEU A 1 112 ? 0.054 -10.424 -0.670 1.00 93.06 112 LEU A C 1
ATOM 920 O O . LEU A 1 112 ? 1.047 -9.707 -0.784 1.00 93.06 112 LEU A O 1
ATOM 924 N N . ASP A 1 113 ? -0.188 -11.449 -1.485 1.00 92.50 113 ASP A N 1
ATOM 925 C CA . ASP A 1 113 ? 0.734 -11.842 -2.552 1.00 92.50 113 ASP A CA 1
ATOM 926 C C . ASP A 1 113 ? 0.830 -10.749 -3.625 1.00 92.50 113 ASP A C 1
ATOM 928 O O . ASP A 1 113 ? 1.925 -10.427 -4.092 1.00 92.50 113 ASP A O 1
ATOM 932 N N . GLY A 1 114 ? -0.289 -10.084 -3.933 1.00 93.69 114 GLY A N 1
ATOM 933 C CA . GLY A 1 114 ? -0.322 -8.911 -4.811 1.00 93.69 114 GLY A CA 1
ATOM 934 C C . GLY A 1 114 ? 0.500 -7.743 -4.262 1.00 93.69 114 GLY A C 1
ATOM 935 O O . GLY A 1 114 ? 1.334 -7.177 -4.971 1.00 93.69 114 GLY A O 1
ATOM 936 N N . LEU A 1 115 ? 0.337 -7.420 -2.973 1.00 95.44 115 LEU A N 1
ATOM 937 C CA . LEU A 1 115 ? 1.141 -6.400 -2.280 1.00 95.44 115 LEU A CA 1
ATOM 938 C C . LEU A 1 115 ? 2.639 -6.726 -2.313 1.00 95.44 115 LEU A C 1
ATOM 940 O O . LEU A 1 115 ? 3.471 -5.849 -2.559 1.00 95.44 115 LEU A O 1
ATOM 944 N N . MET A 1 116 ? 2.997 -7.988 -2.076 1.00 94.62 116 MET A N 1
ATOM 945 C CA . MET A 1 116 ? 4.380 -8.449 -2.156 1.00 94.62 116 MET A CA 1
ATOM 946 C C . MET A 1 116 ? 4.931 -8.317 -3.574 1.00 94.62 116 MET A C 1
ATOM 948 O O . MET A 1 116 ? 6.020 -7.770 -3.739 1.00 94.62 116 MET A O 1
ATOM 952 N N . SER A 1 117 ? 4.177 -8.758 -4.580 1.00 92.69 117 SER A N 1
ATOM 953 C CA . SER A 1 117 ? 4.564 -8.700 -5.991 1.00 92.69 117 SER A CA 1
ATOM 954 C C . SER A 1 117 ? 4.832 -7.262 -6.447 1.00 92.69 117 SER A C 1
ATOM 956 O O . SER A 1 117 ? 5.912 -6.960 -6.958 1.00 92.69 117 SER A O 1
ATOM 958 N N . VAL A 1 118 ? 3.914 -6.334 -6.151 1.00 95.31 118 VAL A N 1
ATOM 959 C CA . VAL A 1 118 ? 4.086 -4.906 -6.467 1.00 95.31 118 VAL A CA 1
ATOM 960 C C . VAL A 1 118 ? 5.293 -4.314 -5.739 1.00 95.31 118 VAL A C 1
ATOM 962 O O . VAL A 1 118 ? 6.082 -3.584 -6.343 1.00 95.31 118 VAL A O 1
ATOM 965 N N . ARG A 1 119 ? 5.488 -4.645 -4.456 1.00 94.81 119 ARG A N 1
ATOM 966 C CA . ARG A 1 119 ? 6.645 -4.157 -3.693 1.00 94.81 119 ARG A CA 1
ATOM 967 C C . ARG A 1 119 ? 7.964 -4.679 -4.255 1.00 94.81 119 ARG A C 1
ATOM 969 O O . ARG A 1 119 ? 8.902 -3.905 -4.366 1.00 94.81 119 ARG A O 1
ATOM 976 N N . VAL A 1 120 ? 8.043 -5.958 -4.612 1.00 91.75 120 VAL A N 1
ATOM 977 C CA . VAL A 1 120 ? 9.237 -6.562 -5.230 1.00 91.75 120 VAL A CA 1
ATOM 978 C C . VAL A 1 120 ? 9.540 -5.923 -6.582 1.00 91.75 120 VAL A C 1
ATOM 980 O O . VAL A 1 120 ? 10.706 -5.705 -6.901 1.00 91.75 120 VAL A O 1
ATOM 983 N N . HIS A 1 121 ? 8.505 -5.587 -7.351 1.00 90.62 121 HIS A N 1
ATOM 984 C CA . HIS A 1 121 ? 8.660 -4.922 -8.639 1.00 90.62 121 HIS A CA 1
ATOM 985 C C . HIS A 1 121 ? 9.267 -3.512 -8.513 1.00 90.62 121 HIS A C 1
ATOM 987 O O . HIS A 1 121 ? 10.079 -3.117 -9.347 1.00 90.62 121 HIS A O 1
ATOM 993 N N . LEU A 1 122 ? 8.890 -2.759 -7.474 1.00 91.31 122 LEU A N 1
ATOM 994 C CA . LEU A 1 122 ? 9.332 -1.373 -7.274 1.00 91.31 122 LEU A CA 1
ATOM 995 C C . LEU A 1 122 ? 10.611 -1.241 -6.436 1.00 91.31 122 LEU A C 1
ATOM 997 O O . LEU A 1 122 ? 11.438 -0.369 -6.696 1.00 91.31 122 LEU A O 1
ATOM 1001 N N . ASP A 1 123 ? 10.766 -2.068 -5.405 1.00 91.50 123 ASP A N 1
ATOM 1002 C CA . ASP A 1 123 ? 11.842 -1.966 -4.424 1.00 91.50 123 ASP A CA 1
ATOM 1003 C C . ASP A 1 123 ? 12.862 -3.091 -4.629 1.00 91.50 123 ASP A C 1
ATOM 1005 O O . ASP A 1 123 ? 12.760 -4.192 -4.076 1.00 91.50 123 ASP A O 1
ATOM 1009 N N . CYS A 1 124 ? 13.896 -2.776 -5.413 1.00 85.25 124 CYS A N 1
ATOM 1010 C CA . CYS A 1 124 ? 15.020 -3.675 -5.644 1.00 85.25 124 CYS A CA 1
ATOM 1011 C C . CYS A 1 124 ? 15.710 -4.090 -4.323 1.00 85.25 124 CYS A C 1
ATOM 1013 O O . CYS A 1 124 ? 16.113 -5.244 -4.186 1.00 85.25 124 CYS A O 1
ATOM 1015 N N . ALA A 1 125 ? 15.812 -3.218 -3.312 1.00 87.44 125 ALA A N 1
ATOM 1016 C CA . ALA A 1 125 ? 16.432 -3.586 -2.034 1.00 87.44 125 ALA A CA 1
ATOM 1017 C C . ALA A 1 125 ? 15.571 -4.597 -1.261 1.00 87.44 125 ALA A C 1
ATOM 1019 O O . ALA A 1 125 ? 16.091 -5.539 -0.654 1.00 87.44 125 ALA A O 1
ATOM 1020 N N . TYR A 1 126 ? 14.248 -4.440 -1.319 1.00 88.19 126 TYR A N 1
ATOM 1021 C CA . TYR A 1 126 ? 13.321 -5.419 -0.766 1.00 88.19 126 TYR A CA 1
ATOM 1022 C C . TYR A 1 126 ? 13.424 -6.769 -1.482 1.00 88.19 126 TYR A C 1
ATOM 1024 O O . TYR A 1 126 ? 13.528 -7.795 -0.804 1.00 88.19 126 TYR A O 1
ATOM 1032 N N . ALA A 1 127 ? 13.475 -6.777 -2.817 1.00 88.12 127 ALA A N 1
ATOM 1033 C CA . ALA A 1 127 ? 13.629 -7.994 -3.614 1.00 88.12 127 ALA A CA 1
ATOM 1034 C C . ALA A 1 127 ? 14.881 -8.798 -3.208 1.00 88.12 127 ALA A C 1
ATOM 1036 O O . ALA A 1 127 ? 14.793 -10.001 -2.960 1.00 88.12 127 ALA A O 1
ATOM 1037 N N . TRP A 1 128 ? 16.021 -8.124 -3.029 1.00 86.19 128 TRP A N 1
ATOM 1038 C CA . TRP A 1 128 ? 17.265 -8.759 -2.570 1.00 86.19 128 TRP A CA 1
ATOM 1039 C C . TRP A 1 128 ? 17.154 -9.295 -1.136 1.00 86.19 128 TRP A C 1
ATOM 1041 O O . TRP A 1 128 ? 17.642 -10.376 -0.810 1.00 86.19 128 TRP A O 1
ATOM 1051 N N . SER A 1 129 ? 16.437 -8.589 -0.259 1.00 87.69 129 SER A N 1
ATOM 1052 C CA . SER A 1 129 ? 16.224 -9.074 1.109 1.00 87.69 129 SER A CA 1
ATOM 1053 C C . SER A 1 129 ? 15.422 -10.383 1.162 1.00 87.69 129 SER A C 1
ATOM 1055 O O . SER A 1 129 ? 15.577 -11.172 2.099 1.00 87.69 129 SER A O 1
ATOM 1057 N N . LEU A 1 130 ? 14.557 -10.633 0.171 1.00 84.75 130 LEU A N 1
ATOM 1058 C CA . LEU A 1 130 ? 13.820 -11.890 0.056 1.00 84.75 130 LEU A CA 1
ATOM 1059 C C . LEU A 1 130 ? 14.728 -13.027 -0.408 1.00 84.75 130 LEU A C 1
ATOM 1061 O O . LEU A 1 130 ? 14.644 -14.123 0.156 1.00 84.75 130 LEU A O 1
ATOM 1065 N N . THR A 1 131 ? 15.618 -12.770 -1.372 1.00 80.25 131 THR A N 1
ATOM 1066 C CA . THR A 1 131 ? 16.579 -13.776 -1.840 1.00 80.25 131 THR A CA 1
ATOM 1067 C C . THR A 1 131 ? 17.512 -14.200 -0.710 1.00 80.25 131 THR A C 1
ATOM 1069 O O . THR A 1 131 ? 17.636 -15.398 -0.457 1.00 80.25 131 THR A O 1
ATOM 1072 N N . ASP A 1 132 ? 18.037 -13.260 0.079 1.00 79.44 132 ASP A N 1
ATOM 1073 C CA . ASP A 1 132 ? 18.907 -13.569 1.224 1.00 79.44 132 ASP A CA 1
ATOM 1074 C C . ASP A 1 132 ? 18.202 -14.444 2.269 1.00 79.44 132 ASP A C 1
ATOM 1076 O O . ASP A 1 132 ? 18.738 -15.453 2.737 1.00 79.44 132 ASP A O 1
ATOM 1080 N N . LYS A 1 133 ? 16.952 -14.103 2.607 1.00 77.19 133 LYS A N 1
ATOM 1081 C CA . LYS A 1 133 ? 16.138 -14.887 3.549 1.00 77.19 133 LYS A CA 1
ATOM 1082 C C . LYS A 1 133 ? 15.833 -16.284 3.014 1.00 77.19 133 LYS A C 1
ATOM 1084 O O . LYS A 1 133 ? 15.820 -17.240 3.795 1.00 77.19 133 LYS A O 1
ATOM 1089 N N . SER A 1 134 ? 15.571 -16.408 1.713 1.00 73.69 134 SER A N 1
ATOM 1090 C CA . SER A 1 134 ? 15.305 -17.692 1.064 1.00 73.69 134 SER A CA 1
ATOM 1091 C C . SER A 1 134 ? 16.547 -18.589 1.066 1.00 73.69 134 SER A C 1
ATOM 1093 O O . SER A 1 134 ? 16.460 -19.729 1.525 1.00 73.69 134 SER A O 1
ATOM 1095 N N . CYS A 1 135 ? 17.716 -18.044 0.713 1.00 61.78 135 CYS A N 1
ATOM 1096 C CA . CYS A 1 135 ? 19.002 -18.731 0.788 1.00 61.78 135 CYS A CA 1
ATOM 1097 C C . CYS A 1 135 ? 19.327 -19.161 2.221 1.00 61.78 135 CYS A C 1
ATOM 1099 O O . CYS A 1 135 ? 19.681 -20.317 2.442 1.00 61.78 135 CYS A O 1
ATOM 1101 N N . ALA A 1 136 ? 19.120 -18.295 3.220 1.00 65.19 136 ALA A N 1
ATOM 1102 C CA . ALA A 1 136 ? 19.357 -18.649 4.620 1.00 65.19 136 ALA A CA 1
ATOM 1103 C C . ALA A 1 136 ? 18.408 -19.755 5.117 1.00 65.19 136 ALA A C 1
ATOM 1105 O O . ALA A 1 136 ? 18.794 -20.604 5.917 1.00 65.19 136 ALA A O 1
ATOM 1106 N N . ARG A 1 137 ? 17.150 -19.768 4.653 1.00 66.00 137 ARG A N 1
ATOM 1107 C CA . ARG A 1 137 ? 16.191 -20.835 4.974 1.00 66.00 137 ARG A CA 1
ATOM 1108 C C . ARG A 1 137 ? 16.608 -22.165 4.342 1.00 66.00 137 ARG A C 1
ATOM 1110 O O . ARG A 1 137 ? 16.551 -23.186 5.026 1.00 66.00 137 ARG A O 1
ATOM 1117 N N . ILE A 1 138 ? 17.051 -22.153 3.084 1.00 65.88 138 ILE A N 1
ATOM 1118 C CA . ILE A 1 138 ? 17.566 -23.345 2.395 1.00 65.88 138 ILE A CA 1
ATOM 1119 C C . ILE A 1 138 ? 18.817 -23.864 3.108 1.00 65.88 138 ILE A C 1
ATOM 1121 O O . ILE A 1 138 ? 18.870 -25.048 3.425 1.00 65.88 138 ILE A O 1
ATOM 1125 N N . ALA A 1 139 ? 19.770 -22.987 3.439 1.00 61.16 139 ALA A N 1
ATOM 1126 C CA . ALA A 1 139 ? 20.987 -23.350 4.163 1.00 61.16 139 ALA A CA 1
ATOM 1127 C C . ALA A 1 139 ? 20.675 -24.010 5.514 1.00 61.16 139 ALA A C 1
ATOM 1129 O O . ALA A 1 139 ? 21.156 -25.107 5.774 1.00 61.16 139 ALA A O 1
ATOM 1130 N N . ARG A 1 140 ? 19.764 -23.432 6.311 1.00 63.56 140 ARG A N 1
ATOM 1131 C CA . ARG A 1 140 ? 19.314 -24.037 7.579 1.00 63.56 140 ARG A CA 1
ATOM 1132 C C . ARG A 1 140 ? 18.643 -25.393 7.389 1.00 63.56 140 ARG A C 1
ATOM 1134 O O . ARG A 1 140 ? 18.847 -26.294 8.191 1.00 63.56 140 ARG A O 1
ATOM 1141 N N . THR A 1 141 ? 17.845 -25.548 6.334 1.00 64.00 141 THR A N 1
ATOM 1142 C CA . THR A 1 141 ? 17.176 -26.824 6.036 1.00 64.00 141 THR A CA 1
ATOM 1143 C C . THR A 1 141 ? 18.197 -27.881 5.614 1.00 64.00 141 THR A C 1
ATOM 1145 O O . THR A 1 141 ? 18.093 -29.033 6.028 1.00 64.00 141 THR A O 1
ATOM 1148 N N . LYS A 1 142 ? 19.214 -27.485 4.838 1.00 58.16 142 LYS A N 1
ATOM 1149 C CA . LYS A 1 142 ? 20.333 -28.346 4.449 1.00 58.16 142 LYS A CA 1
ATOM 1150 C C . LYS A 1 142 ? 21.169 -28.750 5.666 1.00 58.16 142 LYS A C 1
ATOM 1152 O O . LYS A 1 142 ? 21.404 -29.934 5.859 1.00 58.16 142 LYS A O 1
ATOM 1157 N N . GLU A 1 143 ? 21.537 -27.805 6.527 1.00 59.00 143 GLU A N 1
ATOM 1158 C CA . GLU A 1 143 ? 22.245 -28.067 7.788 1.00 59.00 143 GLU A CA 1
ATOM 1159 C C . GLU A 1 143 ? 21.449 -29.003 8.709 1.00 59.00 143 GLU A C 1
ATOM 1161 O O . GLU A 1 143 ? 21.994 -29.984 9.205 1.00 59.00 143 GLU A O 1
ATOM 1166 N N . GLN A 1 144 ? 20.143 -28.775 8.883 1.00 56.00 144 GLN A N 1
ATOM 1167 C CA . GLN A 1 144 ? 19.272 -29.664 9.662 1.00 56.00 144 GLN A CA 1
ATOM 1168 C C . GLN A 1 144 ? 19.154 -31.065 9.042 1.00 56.00 144 GLN A C 1
ATOM 1170 O O . GLN A 1 144 ? 19.164 -32.055 9.769 1.00 56.00 144 GLN A O 1
ATOM 1175 N N . ALA A 1 145 ? 19.080 -31.173 7.712 1.00 53.88 145 ALA A N 1
ATOM 1176 C CA . ALA A 1 145 ? 19.044 -32.458 7.014 1.00 53.88 145 ALA A CA 1
ATOM 1177 C C . ALA A 1 145 ? 20.373 -33.232 7.124 1.00 53.88 145 ALA A C 1
ATOM 1179 O O . ALA A 1 145 ? 20.348 -34.460 7.231 1.00 53.88 145 ALA A O 1
ATOM 1180 N N . ILE A 1 146 ? 21.508 -32.522 7.151 1.00 58.59 146 ILE A N 1
ATOM 1181 C CA . ILE A 1 146 ? 22.842 -33.088 7.400 1.00 58.59 146 ILE A CA 1
ATOM 1182 C C . ILE A 1 146 ? 22.950 -33.585 8.852 1.00 58.59 146 ILE A C 1
ATOM 1184 O O . ILE A 1 146 ? 23.387 -34.711 9.079 1.00 58.59 146 ILE A O 1
ATOM 1188 N N . ILE A 1 147 ? 22.495 -32.795 9.833 1.00 58.56 147 ILE A N 1
ATOM 1189 C CA . ILE A 1 147 ? 22.526 -33.154 11.265 1.00 58.5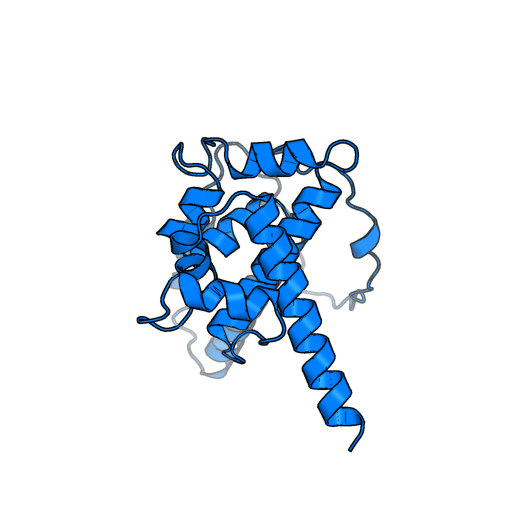6 147 ILE A CA 1
ATOM 1190 C C . ILE A 1 147 ? 21.630 -34.368 11.572 1.00 58.56 147 ILE A C 1
ATOM 1192 O O . ILE A 1 147 ? 21.986 -35.198 12.404 1.00 58.56 147 ILE A O 1
ATOM 1196 N N . LEU A 1 148 ? 20.492 -34.511 10.884 1.00 56.72 148 LEU A N 1
ATOM 1197 C CA . LEU A 1 148 ? 19.565 -35.640 11.046 1.00 56.72 148 LEU A CA 1
ATOM 1198 C C . LEU A 1 148 ? 19.971 -36.906 10.255 1.00 56.72 148 LEU A C 1
ATOM 1200 O O . LEU A 1 148 ? 19.173 -37.835 10.144 1.00 56.72 148 LEU A O 1
ATOM 1204 N N . GLY A 1 149 ? 21.198 -36.971 9.719 1.00 52.75 149 GLY A N 1
ATOM 1205 C CA . GLY A 1 149 ? 21.795 -38.207 9.192 1.00 52.7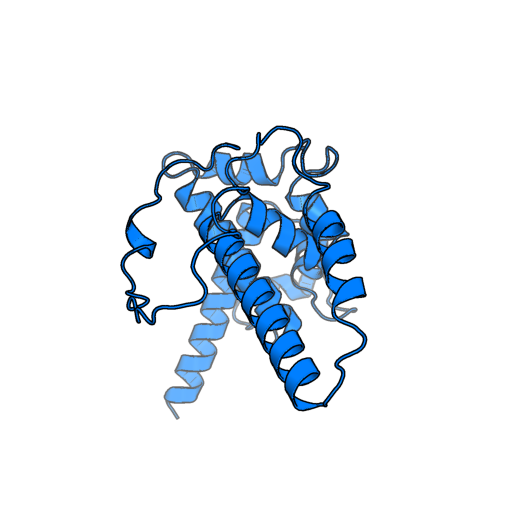5 149 GLY A CA 1
ATOM 1206 C C . GLY A 1 149 ? 21.220 -38.714 7.863 1.00 52.75 149 GLY A C 1
ATOM 1207 O O . GLY A 1 149 ? 21.289 -39.907 7.579 1.00 52.75 149 GLY A O 1
ATOM 1208 N N . GLY A 1 150 ? 20.638 -37.845 7.033 1.00 49.03 150 GLY A N 1
ATOM 1209 C CA . GLY A 1 150 ? 20.053 -38.234 5.746 1.00 49.03 150 GLY A CA 1
ATOM 1210 C C . GLY A 1 150 ? 21.023 -38.121 4.566 1.00 49.03 150 GLY A C 1
ATOM 1211 O O . GLY A 1 150 ? 20.814 -37.265 3.712 1.00 49.03 150 GLY A O 1
ATOM 1212 N N . ALA A 1 151 ? 22.042 -38.983 4.480 1.00 45.69 151 ALA A N 1
ATOM 1213 C CA . ALA A 1 151 ? 23.027 -38.993 3.382 1.00 45.69 151 ALA A CA 1
ATOM 1214 C C . ALA A 1 151 ? 22.453 -39.377 1.993 1.00 45.69 151 ALA A C 1
ATOM 1216 O O . ALA A 1 151 ? 23.150 -39.298 0.987 1.00 45.69 151 ALA A O 1
ATOM 1217 N N . GLU A 1 152 ? 21.176 -39.757 1.907 1.00 46.66 152 GLU A N 1
ATOM 1218 C CA . GLU A 1 152 ? 20.577 -40.375 0.712 1.00 46.66 152 GLU A CA 1
ATOM 1219 C C . GLU A 1 152 ? 19.572 -39.468 -0.026 1.00 46.66 152 GLU A C 1
ATOM 1221 O O . GLU A 1 152 ? 18.674 -39.925 -0.730 1.00 46.66 152 GLU A O 1
ATOM 1226 N N . ARG A 1 153 ? 19.677 -38.144 0.154 1.00 42.78 153 ARG A N 1
ATOM 1227 C CA . ARG A 1 153 ? 18.808 -37.167 -0.533 1.00 42.78 153 ARG A CA 1
ATOM 1228 C C . ARG A 1 153 ? 19.541 -36.005 -1.201 1.00 42.78 153 ARG A C 1
ATOM 1230 O O . ARG A 1 153 ? 18.863 -35.107 -1.682 1.00 42.78 153 ARG A O 1
ATOM 1237 N N . GLU A 1 154 ? 20.872 -36.007 -1.288 1.00 43.59 154 GLU A N 1
ATOM 1238 C CA . GLU A 1 154 ? 21.631 -34.937 -1.968 1.00 43.59 154 GLU A CA 1
ATOM 1239 C C . GLU A 1 154 ? 21.272 -34.860 -3.472 1.00 43.59 154 GLU A C 1
ATOM 1241 O O . GLU A 1 154 ? 21.099 -33.773 -4.015 1.00 43.59 154 GLU A O 1
ATOM 1246 N N . SER A 1 155 ? 21.011 -36.002 -4.123 1.00 42.88 155 SER A N 1
ATOM 1247 C CA . SER A 1 155 ? 20.709 -36.086 -5.564 1.00 42.88 155 SER A CA 1
ATOM 1248 C C . SER A 1 155 ? 19.382 -35.432 -5.980 1.00 42.88 155 SER A C 1
ATOM 1250 O O . SER A 1 155 ? 19.228 -35.048 -7.131 1.00 42.88 155 SER A O 1
ATOM 1252 N N . ARG A 1 156 ? 18.422 -35.274 -5.055 1.00 41.38 156 ARG A N 1
ATOM 1253 C CA . ARG A 1 156 ? 17.096 -34.680 -5.335 1.00 41.38 156 ARG A CA 1
ATOM 1254 C C . ARG A 1 156 ? 17.093 -33.145 -5.235 1.00 41.38 156 ARG A C 1
ATOM 1256 O O . ARG A 1 156 ? 16.145 -32.499 -5.677 1.00 41.38 156 ARG A O 1
ATOM 1263 N N . TRP A 1 157 ? 18.121 -32.548 -4.629 1.00 37.12 157 TRP A N 1
ATOM 1264 C CA . TRP A 1 157 ? 18.221 -31.092 -4.465 1.00 37.12 157 TRP A CA 1
ATOM 1265 C C . TRP A 1 157 ? 18.804 -30.390 -5.692 1.00 37.12 157 TRP A C 1
ATOM 1267 O O . TRP A 1 157 ? 18.475 -29.227 -5.921 1.00 37.12 157 TRP A O 1
ATOM 1277 N N . GLU A 1 158 ? 19.597 -31.095 -6.498 1.00 42.59 158 GLU A N 1
ATOM 1278 C CA . GLU A 1 158 ? 20.185 -30.545 -7.721 1.00 42.59 158 GLU A CA 1
ATOM 1279 C C . GLU A 1 158 ? 19.118 -30.338 -8.814 1.00 42.59 158 GLU A C 1
ATOM 1281 O O . GLU A 1 158 ? 19.078 -29.272 -9.418 1.00 42.59 158 GLU A O 1
ATOM 1286 N N . GLU A 1 159 ? 18.141 -31.249 -8.941 1.00 41.88 159 GLU A N 1
ATOM 1287 C CA . GLU A 1 159 ? 16.971 -31.100 -9.837 1.00 41.88 159 GLU A CA 1
ATOM 1288 C C . GLU A 1 159 ? 16.024 -29.947 -9.448 1.00 41.88 159 GLU A C 1
ATOM 1290 O O . GLU A 1 159 ? 15.237 -29.468 -10.261 1.00 41.88 159 GLU A O 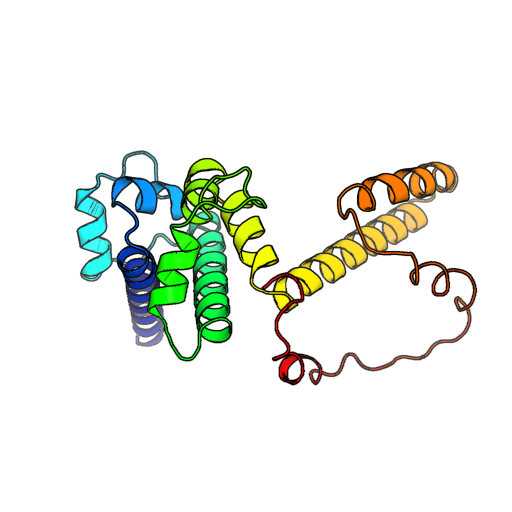1
ATOM 1295 N N . ARG A 1 160 ? 16.060 -29.468 -8.196 1.00 42.88 160 ARG A N 1
ATOM 1296 C CA . ARG A 1 160 ? 15.204 -28.353 -7.745 1.00 42.88 160 ARG A CA 1
ATOM 1297 C C . ARG A 1 160 ? 15.799 -26.972 -8.011 1.00 42.88 160 ARG A C 1
ATOM 1299 O O . ARG A 1 160 ? 15.091 -25.981 -7.821 1.00 42.88 160 ARG A O 1
ATOM 1306 N N . LYS A 1 161 ? 17.056 -26.884 -8.457 1.00 42.00 161 LYS A N 1
ATOM 1307 C CA . LYS A 1 161 ? 17.666 -25.612 -8.879 1.00 42.00 161 LYS A CA 1
ATOM 1308 C C . LYS A 1 161 ? 17.044 -25.092 -10.178 1.00 42.00 161 LYS A C 1
ATOM 1310 O O . LYS A 1 161 ? 16.932 -23.881 -10.347 1.00 42.00 161 LYS A O 1
ATOM 1315 N N . ASP A 1 162 ? 16.520 -25.988 -11.010 1.00 38.91 162 ASP A N 1
ATOM 1316 C CA . ASP A 1 162 ? 15.893 -25.650 -12.293 1.00 38.91 162 ASP A CA 1
ATOM 1317 C C . ASP A 1 162 ? 14.524 -24.960 -12.135 1.00 38.91 162 ASP A C 1
ATOM 1319 O O . ASP A 1 162 ? 14.110 -24.176 -12.988 1.00 38.91 162 ASP A O 1
ATOM 1323 N N . ILE A 1 163 ? 13.839 -25.154 -11.000 1.00 42.31 163 ILE A N 1
ATOM 1324 C CA . ILE A 1 163 ? 12.547 -24.503 -10.706 1.00 42.31 163 ILE A CA 1
ATOM 1325 C C . ILE A 1 163 ? 12.704 -23.001 -10.393 1.00 42.31 163 ILE A C 1
ATOM 1327 O O . ILE A 1 163 ? 11.748 -22.243 -10.538 1.00 42.31 163 ILE A O 1
ATOM 1331 N N . LEU A 1 164 ? 13.902 -22.537 -10.019 1.00 43.22 164 LEU A N 1
ATOM 1332 C CA . LEU A 1 164 ? 14.172 -21.119 -9.732 1.00 43.22 164 LEU A CA 1
ATOM 1333 C C . LEU A 1 164 ? 14.614 -20.303 -10.963 1.00 43.22 164 LEU A C 1
ATOM 1335 O O . LEU A 1 164 ? 14.787 -19.093 -10.841 1.00 43.22 164 LEU A O 1
ATOM 1339 N N . VAL A 1 165 ? 14.769 -20.924 -12.142 1.00 43.75 165 VAL A N 1
ATOM 1340 C CA . VAL A 1 165 ? 15.282 -20.260 -13.363 1.00 43.75 165 VAL A CA 1
ATOM 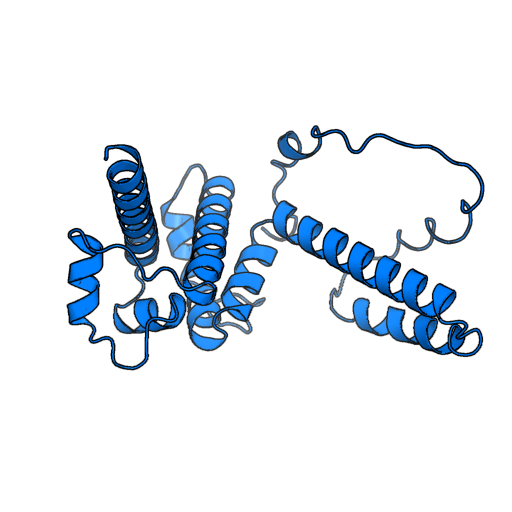1341 C C . VAL A 1 165 ? 14.200 -20.015 -14.434 1.00 43.75 165 VAL A C 1
ATOM 1343 O O . VAL A 1 165 ? 14.429 -19.282 -15.394 1.00 43.75 165 VAL A O 1
ATOM 1346 N N . LEU A 1 166 ? 12.973 -20.518 -14.271 1.00 33.50 166 LEU A N 1
ATOM 1347 C CA . LEU A 1 166 ? 11.916 -20.397 -15.291 1.00 33.50 166 LEU A CA 1
ATOM 1348 C C . LEU A 1 166 ? 11.031 -19.144 -15.141 1.00 33.50 166 LEU A C 1
ATOM 1350 O O . LEU A 1 166 ? 9.809 -19.246 -15.081 1.00 33.50 166 LEU A O 1
ATOM 1354 N N . GLY A 1 167 ? 11.634 -17.949 -15.106 1.00 31.62 167 GLY A N 1
ATOM 1355 C CA . GLY A 1 167 ? 10.859 -16.700 -15.007 1.00 31.62 167 GLY A CA 1
ATOM 1356 C C . GLY A 1 167 ? 11.481 -15.411 -15.549 1.00 31.62 167 GLY A C 1
ATOM 1357 O O . GLY A 1 167 ? 10.839 -14.369 -15.460 1.00 31.62 167 GLY A O 1
ATOM 1358 N N . ALA A 1 168 ? 12.687 -15.434 -16.125 1.00 30.41 168 ALA A N 1
ATOM 1359 C CA . ALA A 1 168 ? 13.301 -14.235 -16.702 1.00 30.41 168 ALA A CA 1
ATOM 1360 C C . ALA A 1 168 ? 13.753 -14.488 -18.151 1.00 30.41 168 ALA A C 1
ATOM 1362 O O . ALA A 1 168 ? 14.877 -14.944 -18.372 1.00 30.41 168 ALA A O 1
ATOM 1363 N N . PRO A 1 169 ? 12.918 -14.203 -19.168 1.00 29.16 169 PRO A N 1
ATOM 1364 C CA . PRO A 1 169 ? 13.390 -14.175 -20.544 1.00 29.16 169 PRO A CA 1
ATOM 1365 C C . PRO A 1 169 ? 14.332 -12.973 -20.719 1.00 29.16 169 PRO A C 1
ATOM 1367 O O . PRO A 1 169 ? 13.881 -11.833 -20.783 1.00 29.16 169 PRO A O 1
ATOM 1370 N N . GLY A 1 170 ? 15.646 -13.223 -20.779 1.00 37.47 170 GLY A N 1
ATOM 1371 C CA . GLY A 1 170 ? 16.617 -12.237 -21.277 1.00 37.47 170 GLY A CA 1
ATOM 1372 C C . GLY A 1 170 ? 17.960 -12.101 -20.552 1.00 37.47 170 GLY A C 1
ATOM 1373 O O . GLY A 1 170 ? 18.796 -11.339 -21.027 1.00 37.47 170 GLY A O 1
ATOM 1374 N N . ALA A 1 171 ? 18.227 -12.813 -19.454 1.00 35.09 171 ALA A N 1
ATOM 1375 C CA . ALA A 1 171 ? 19.528 -12.720 -18.782 1.00 35.09 171 ALA A CA 1
ATOM 1376 C C . ALA A 1 171 ? 20.449 -13.883 -19.189 1.00 35.09 171 ALA A C 1
ATOM 1378 O O . ALA A 1 171 ? 20.328 -14.998 -18.686 1.00 35.09 171 ALA A O 1
ATOM 1379 N N . LEU A 1 172 ? 21.374 -13.615 -20.116 1.00 37.56 172 LEU A N 1
ATOM 1380 C CA . LEU A 1 172 ? 22.495 -14.509 -20.417 1.00 37.56 172 LEU A CA 1
ATOM 1381 C C . LEU A 1 172 ? 23.350 -14.776 -19.155 1.00 37.56 172 LEU A C 1
ATOM 1383 O O . LEU A 1 172 ? 23.432 -13.925 -18.264 1.00 37.56 172 LEU A O 1
ATOM 1387 N N . PRO A 1 173 ? 23.994 -15.953 -19.063 1.00 39.00 173 PRO A N 1
ATOM 1388 C CA . PRO A 1 173 ? 24.482 -16.506 -17.810 1.00 39.00 173 PRO A CA 1
ATOM 1389 C C . PRO A 1 173 ? 25.889 -15.996 -17.483 1.00 39.00 173 PRO A C 1
ATOM 1391 O O . PRO A 1 173 ? 26.877 -16.462 -18.039 1.00 39.00 173 PRO A O 1
ATOM 1394 N N . LEU A 1 174 ? 26.001 -15.090 -16.511 1.00 38.09 174 LEU A N 1
ATOM 1395 C CA . LEU A 1 174 ? 27.257 -14.883 -15.769 1.00 38.09 174 LEU A CA 1
ATOM 1396 C C . LEU A 1 174 ? 27.267 -15.617 -14.416 1.00 38.09 174 LEU A C 1
ATOM 1398 O O . LEU A 1 174 ? 28.279 -15.629 -13.721 1.00 38.09 174 LEU A O 1
ATOM 1402 N N . ALA A 1 175 ? 26.173 -16.295 -14.059 1.00 37.22 175 ALA A N 1
ATOM 1403 C CA . ALA A 1 175 ? 26.051 -17.028 -12.798 1.00 37.22 175 ALA A CA 1
ATOM 1404 C C . ALA A 1 175 ? 26.781 -18.389 -12.776 1.00 37.22 175 ALA A C 1
ATOM 1406 O O . ALA A 1 175 ? 26.796 -19.042 -11.736 1.00 37.22 175 ALA A O 1
ATOM 1407 N N . LEU A 1 176 ? 27.414 -18.818 -13.878 1.00 35.09 176 LEU A N 1
ATOM 1408 C CA . LEU A 1 176 ? 28.113 -20.111 -13.932 1.00 35.09 176 LEU A CA 1
ATOM 1409 C C . LEU A 1 176 ? 29.528 -20.081 -13.317 1.00 35.09 176 LEU A C 1
ATOM 1411 O O . LEU A 1 176 ? 30.111 -21.136 -13.107 1.00 35.09 176 LEU A O 1
ATOM 1415 N N . ILE A 1 177 ? 30.086 -18.913 -12.975 1.00 38.44 177 ILE A N 1
ATOM 1416 C CA . ILE A 1 177 ? 31.477 -18.824 -12.479 1.00 38.44 177 ILE A CA 1
ATOM 1417 C C . ILE A 1 177 ? 31.582 -18.898 -10.941 1.00 38.44 177 ILE A C 1
ATOM 1419 O O . ILE A 1 177 ? 32.642 -19.220 -10.418 1.00 38.44 177 ILE A O 1
ATOM 1423 N N . ILE A 1 178 ? 30.507 -18.672 -10.176 1.00 41.53 178 ILE A N 1
ATOM 1424 C CA . ILE A 1 178 ? 30.630 -18.541 -8.706 1.00 41.53 178 ILE A CA 1
ATOM 1425 C C . ILE A 1 178 ? 30.530 -19.886 -7.950 1.00 41.53 178 ILE A C 1
ATOM 1427 O O . ILE A 1 178 ? 30.876 -19.944 -6.774 1.00 41.53 178 ILE A O 1
ATOM 1431 N N . LEU A 1 179 ? 30.113 -20.992 -8.581 1.00 43.09 179 LEU A N 1
ATOM 1432 C CA . LEU A 1 179 ? 29.797 -22.229 -7.840 1.00 43.09 179 LEU A CA 1
ATOM 1433 C C . LEU A 1 179 ? 30.799 -23.389 -7.958 1.00 43.09 179 LEU A C 1
ATOM 1435 O O . LEU A 1 179 ? 30.562 -24.413 -7.320 1.00 43.09 179 LEU A O 1
ATOM 1439 N N . THR A 1 180 ? 31.913 -23.266 -8.687 1.00 40.72 180 THR A N 1
ATOM 1440 C CA . THR A 1 180 ? 32.858 -24.396 -8.837 1.00 40.72 180 THR A CA 1
ATOM 1441 C C . THR A 1 180 ? 34.157 -24.281 -8.042 1.00 40.72 180 THR A C 1
ATOM 1443 O O . THR A 1 180 ? 34.789 -25.305 -7.810 1.00 40.72 180 THR A O 1
ATOM 1446 N N . GLU A 1 181 ? 34.556 -23.109 -7.542 1.00 41.16 181 GLU A N 1
ATOM 1447 C CA . GLU A 1 181 ? 35.823 -22.975 -6.804 1.00 41.16 181 GLU A CA 1
ATOM 1448 C C . GLU A 1 181 ? 35.691 -22.002 -5.629 1.00 41.16 181 GLU A C 1
ATOM 1450 O O . GLU A 1 181 ? 35.548 -20.798 -5.813 1.00 41.16 181 GLU A O 1
ATOM 1455 N N . GLY A 1 182 ? 35.754 -22.514 -4.394 1.00 35.91 182 GLY A N 1
ATOM 1456 C CA . GLY A 1 182 ? 35.860 -21.637 -3.222 1.00 35.91 182 GLY A CA 1
ATOM 1457 C C . GLY A 1 182 ? 35.393 -22.184 -1.878 1.00 35.91 182 GLY A C 1
ATOM 1458 O O . GLY A 1 182 ? 35.408 -21.445 -0.900 1.00 35.91 182 GLY A O 1
ATOM 1459 N N . ALA A 1 183 ? 35.014 -23.458 -1.766 1.00 42.06 183 ALA A N 1
ATOM 1460 C CA . ALA A 1 183 ? 34.685 -24.081 -0.483 1.00 42.06 183 ALA A CA 1
ATOM 1461 C C . ALA A 1 183 ? 35.932 -24.510 0.321 1.00 42.06 183 ALA A C 1
ATOM 1463 O O . ALA A 1 183 ? 35.938 -25.592 0.879 1.00 42.06 183 ALA A O 1
ATOM 1464 N N . THR A 1 184 ? 36.989 -23.695 0.401 1.00 41.00 184 THR A N 1
ATOM 1465 C CA . THR A 1 184 ? 38.091 -23.877 1.371 1.00 41.00 184 THR A CA 1
ATOM 1466 C C . THR A 1 184 ? 38.911 -22.591 1.487 1.00 41.00 184 THR A C 1
ATOM 1468 O O . THR A 1 184 ? 39.986 -22.488 0.902 1.00 41.00 184 THR A O 1
ATOM 1471 N N . ARG A 1 185 ? 38.408 -21.593 2.219 1.00 33.28 185 ARG A N 1
ATOM 1472 C CA . ARG A 1 185 ? 39.197 -20.627 3.013 1.00 33.28 185 ARG A CA 1
ATOM 1473 C C . ARG A 1 185 ? 38.242 -19.636 3.663 1.00 33.28 185 ARG A C 1
ATOM 1475 O O . ARG A 1 185 ? 37.535 -18.900 2.986 1.00 33.28 185 ARG A O 1
ATOM 1482 N N . GLY A 1 186 ? 38.218 -19.649 4.993 1.00 39.47 186 GLY A N 1
ATOM 1483 C CA . GLY A 1 186 ? 37.476 -18.679 5.778 1.00 39.47 186 GLY A CA 1
ATOM 1484 C C . GLY A 1 186 ? 37.937 -17.264 5.453 1.00 39.47 186 GLY A C 1
ATOM 1485 O O . GLY A 1 186 ? 39.104 -16.928 5.637 1.00 39.47 186 GLY A O 1
ATOM 1486 N N . VAL A 1 187 ? 36.998 -16.436 5.011 1.00 32.03 187 VAL A N 1
ATOM 1487 C CA . VAL A 1 187 ? 37.094 -14.988 5.130 1.00 32.03 187 VAL A CA 1
ATOM 1488 C C . VAL A 1 187 ? 35.755 -14.522 5.676 1.00 32.03 187 VAL A C 1
ATOM 1490 O O . VAL A 1 187 ? 34.750 -14.463 4.972 1.00 32.03 187 VAL A O 1
ATOM 1493 N N . ALA A 1 188 ? 35.748 -14.222 6.971 1.00 36.28 188 ALA A N 1
ATOM 1494 C CA . ALA A 1 188 ? 34.744 -13.370 7.576 1.00 36.28 188 ALA A CA 1
ATOM 1495 C C . ALA A 1 188 ? 34.870 -11.977 6.938 1.00 36.28 188 ALA A C 1
ATOM 1497 O O . ALA A 1 188 ? 35.598 -11.120 7.434 1.00 36.28 188 ALA A O 1
ATOM 1498 N N . LEU A 1 189 ? 34.208 -11.754 5.802 1.00 33.16 189 LEU A N 1
ATOM 1499 C CA . LEU A 1 189 ? 33.959 -10.400 5.325 1.00 33.16 189 LEU A CA 1
ATOM 1500 C C . LEU A 1 189 ? 32.716 -9.900 6.045 1.00 33.16 189 LEU A C 1
ATOM 1502 O O . LEU A 1 189 ? 31.607 -10.389 5.839 1.00 33.16 189 LEU A O 1
ATOM 1506 N N . GLY A 1 190 ? 32.949 -8.956 6.955 1.00 29.03 190 GLY A N 1
ATOM 1507 C CA . GLY A 1 190 ? 31.914 -8.274 7.705 1.00 29.03 190 GLY A CA 1
ATOM 1508 C C . GLY A 1 190 ? 30.811 -7.771 6.780 1.00 29.03 190 GLY A C 1
ATOM 1509 O O . GLY A 1 190 ? 31.053 -6.971 5.877 1.00 29.03 190 GLY A O 1
ATOM 1510 N N . PHE A 1 191 ? 29.593 -8.232 7.057 1.00 34.22 191 PHE A N 1
ATOM 1511 C CA . PHE A 1 191 ? 28.339 -7.655 6.588 1.00 34.22 191 PHE A CA 1
ATOM 1512 C C . PHE A 1 191 ? 28.223 -6.235 7.153 1.00 34.22 191 PHE A C 1
ATOM 1514 O O . PHE A 1 191 ? 27.569 -6.001 8.168 1.00 34.22 191 PHE A O 1
ATOM 1521 N N . ASN A 1 192 ? 28.936 -5.284 6.549 1.00 31.69 192 ASN A N 1
ATOM 1522 C CA . ASN A 1 192 ? 28.885 -3.899 6.973 1.00 31.69 192 ASN A CA 1
ATOM 1523 C C . ASN A 1 192 ? 27.821 -3.138 6.177 1.00 31.69 192 ASN A C 1
ATOM 1525 O O . ASN A 1 192 ? 27.658 -3.295 4.968 1.00 31.69 192 ASN A O 1
ATOM 1529 N N . ASN A 1 193 ? 27.090 -2.316 6.918 1.00 35.41 193 ASN A N 1
ATOM 1530 C CA . ASN A 1 193 ? 25.853 -1.602 6.607 1.00 35.41 193 ASN A CA 1
ATOM 1531 C C . ASN A 1 193 ? 26.023 -0.458 5.575 1.00 35.41 193 ASN A C 1
ATOM 1533 O O . ASN A 1 193 ? 25.412 0.603 5.689 1.00 35.41 193 ASN A O 1
ATOM 1537 N N . THR A 1 194 ? 26.890 -0.630 4.577 1.00 35.03 194 THR A N 1
ATOM 1538 C CA . THR A 1 194 ? 27.262 0.402 3.594 1.00 35.03 194 THR A CA 1
ATOM 1539 C C . THR A 1 194 ? 26.544 0.261 2.252 1.00 35.03 194 THR A C 1
ATOM 1541 O O . THR A 1 194 ? 26.466 1.234 1.505 1.00 35.03 194 THR A O 1
ATOM 1544 N N . TYR A 1 195 ? 25.917 -0.884 1.963 1.00 37.16 195 TYR A N 1
ATOM 1545 C CA . TYR A 1 195 ? 25.189 -1.087 0.701 1.00 37.16 195 TYR A CA 1
ATOM 1546 C C . TYR A 1 195 ? 23.833 -0.359 0.620 1.00 37.16 195 TYR A C 1
ATOM 1548 O O . TYR A 1 195 ? 23.300 -0.161 -0.469 1.00 37.16 195 TYR A O 1
ATOM 1556 N N . ARG A 1 196 ? 23.294 0.129 1.749 1.00 39.62 196 ARG A N 1
ATOM 1557 C CA . ARG A 1 196 ? 21.995 0.829 1.813 1.00 39.62 196 ARG A CA 1
ATOM 1558 C C . ARG A 1 196 ? 21.979 2.237 1.196 1.00 39.62 196 ARG A C 1
ATOM 1560 O O . ARG A 1 196 ? 20.899 2.786 1.020 1.00 39.62 196 ARG A O 1
ATOM 1567 N N . ARG A 1 197 ? 23.135 2.849 0.897 1.00 35.25 197 ARG A N 1
ATOM 1568 C CA . ARG A 1 197 ? 23.221 4.239 0.384 1.00 35.25 197 ARG A CA 1
ATOM 1569 C C . ARG A 1 197 ? 23.613 4.373 -1.095 1.00 35.25 197 ARG A C 1
ATOM 1571 O O . ARG A 1 197 ? 23.669 5.496 -1.578 1.00 35.25 197 ARG A O 1
ATOM 1578 N N . GLY A 1 198 ? 23.883 3.277 -1.809 1.00 31.22 198 GLY A N 1
ATOM 1579 C CA . GLY A 1 198 ? 24.543 3.338 -3.124 1.00 31.22 198 GLY A CA 1
ATOM 1580 C C . GLY A 1 198 ? 23.669 3.135 -4.366 1.00 31.22 198 GLY A C 1
ATOM 1581 O O . GLY A 1 198 ? 24.043 3.605 -5.435 1.00 31.22 198 GLY A O 1
ATOM 1582 N N . TYR A 1 199 ? 22.514 2.476 -4.270 1.00 39.50 199 TYR A N 1
ATOM 1583 C CA . TYR A 1 199 ? 21.694 2.163 -5.449 1.00 39.50 199 TYR A CA 1
ATOM 1584 C C . TYR A 1 199 ? 20.477 3.090 -5.547 1.00 39.50 199 TYR A C 1
ATOM 1586 O O . TYR A 1 199 ? 19.343 2.701 -5.310 1.00 39.50 199 TYR A O 1
ATOM 1594 N N . GLN A 1 200 ? 20.744 4.345 -5.919 1.00 42.09 200 GLN A N 1
ATOM 1595 C CA . GLN A 1 200 ? 19.762 5.250 -6.542 1.00 42.09 200 GLN A CA 1
ATOM 1596 C C . GLN A 1 200 ? 19.782 5.133 -8.082 1.00 42.09 200 GLN A C 1
ATOM 1598 O O . GLN A 1 200 ? 19.315 6.021 -8.796 1.00 42.09 200 GLN A O 1
ATOM 1603 N N . GLY A 1 201 ? 20.357 4.052 -8.618 1.00 35.06 201 GLY A N 1
ATOM 1604 C CA . GLY A 1 201 ? 20.234 3.708 -10.030 1.00 35.06 201 GLY A CA 1
ATOM 1605 C C . GLY A 1 201 ? 18.853 3.114 -10.271 1.00 35.06 201 GLY A C 1
ATOM 1606 O O . GLY A 1 201 ? 18.493 2.148 -9.605 1.00 35.06 201 GLY A O 1
ATOM 1607 N N . ARG A 1 202 ? 18.083 3.707 -11.191 1.00 39.59 202 ARG A N 1
ATOM 1608 C CA . ARG A 1 202 ? 16.817 3.152 -11.695 1.00 39.59 202 ARG A CA 1
ATOM 1609 C C . ARG A 1 202 ? 16.954 1.639 -11.886 1.00 39.59 202 ARG A C 1
ATOM 1611 O O . ARG A 1 202 ? 17.888 1.196 -12.557 1.00 39.59 202 ARG A O 1
ATOM 1618 N N . CYS A 1 203 ? 16.052 0.863 -11.282 1.00 40.50 203 CYS A N 1
ATOM 1619 C CA . CYS A 1 203 ? 15.937 -0.559 -11.583 1.00 40.50 203 CYS A CA 1
ATOM 1620 C C . CYS A 1 203 ? 15.784 -0.692 -13.120 1.00 40.50 203 CYS A C 1
ATOM 1622 O O . CYS A 1 203 ? 15.009 0.074 -13.688 1.00 40.50 203 CYS A O 1
ATOM 1624 N N . PRO A 1 204 ? 16.484 -1.619 -13.806 1.00 34.69 204 PRO A N 1
ATOM 1625 C CA . PRO A 1 204 ? 16.508 -1.710 -15.279 1.00 34.69 204 PRO A CA 1
ATOM 1626 C C . PRO A 1 204 ? 15.149 -1.932 -15.970 1.00 34.69 204 PRO A C 1
ATOM 1628 O O . PRO A 1 204 ? 15.087 -2.012 -17.193 1.00 34.69 204 PRO A O 1
ATOM 1631 N N . TRP A 1 205 ? 14.079 -2.073 -15.189 1.00 40.19 205 TRP A N 1
ATOM 1632 C CA . TRP A 1 205 ? 12.712 -2.339 -15.626 1.00 40.19 205 TRP A CA 1
ATOM 1633 C C . TRP A 1 205 ? 11.810 -1.084 -15.626 1.00 40.19 205 TRP A C 1
ATOM 1635 O O . TRP A 1 205 ? 10.629 -1.209 -15.946 1.00 40.19 205 TRP A O 1
ATOM 1645 N N . LEU A 1 206 ? 12.351 0.096 -15.272 1.00 37.34 206 LEU A N 1
ATOM 1646 C CA . LEU A 1 206 ? 11.703 1.423 -15.282 1.00 37.34 206 LEU A CA 1
ATOM 1647 C C . LEU A 1 206 ? 12.433 2.389 -16.224 1.00 37.34 206 LEU A C 1
ATOM 1649 O O . LEU A 1 206 ? 11.735 3.080 -16.997 1.00 37.34 206 LEU A O 1
#

Sequence (206 aa):
MEMQNVTEQKRIALTHVIIDILDNWKVKAADQIKILDLPKGTKHRALRRYHENTPLPDDSNVMGRVEHLLGIADALRTTYPRNYEMGVYWINRPHRHFENRSPLEAMIEDGLDGLMSVRVHLDCAYAWSLTDKSCARIARTKEQAIILGGAERESRWEERKDILVLGAPGALPLALIILTEGATRGVALGFNNTYRRGYQGRCPWL

Secondary structure (DSSP, 8-state):
-HHHHHHHHHHHHHHHHHHHHHHHTT--HHHHHHHTT--TT--HHHHHHHHHTPPPP--HHHHHHHHHHHHHHHHHHHHSTT-HHHHHHHHHS--GGGTTS-HHHHHHHSTHHHHHHHHHHH-HHHHHHHHHHHHHHHHHHHHHHHHTT-TT-THHHHTTSGGGSTT-TT----TTSSSSS-SS--------TTGGGS--S--TT-

Foldseek 3Di:
DVVVVVVLVVQLVLLLVLLVLCVLLVPDLVLSCQQLVPDDPDDSVNSVVSNPRDGDDPDPLNVLSSVLSVLLLVLLCLVCVPDSVVSSVQQCAQDVQQVRHHLSVQCRPVHSVSSVSSSVVRPVVVVVVVVVVVVVVVVVVVVVCVVVPPPPCPVVVVVCVVVVPPDDPDDDDPPPPPPPDDPDDDDPPDPDPPVPPPPSDPDPVD